Protein AF-A0A2J6PS04-F1 (afdb_monomer)

Solvent-accessible surface area (backbone atoms only — not comparable to full-atom values): 12193 Å² total; per-residue (Å²): 136,71,71,55,65,48,59,59,60,72,46,70,62,49,77,44,82,53,99,88,46,53,34,42,38,37,58,86,47,58,47,36,78,80,68,50,60,68,79,72,69,63,76,55,58,41,34,54,51,46,50,51,58,70,63,50,75,62,55,74,38,65,70,33,49,47,50,56,54,52,61,53,64,73,47,70,72,91,51,81,72,52,48,36,52,47,44,21,68,56,51,66,59,63,67,44,85,78,34,51,58,68,49,91,89,34,35,52,76,36,34,71,67,59,70,67,67,77,81,56,80,74,91,67,80,91,72,96,70,97,60,94,58,84,82,81,70,91,58,95,71,82,70,66,65,72,51,45,83,73,46,76,50,64,42,51,74,59,91,48,80,47,29,46,65,74,48,72,51,76,42,72,50,63,79,84,77,91,78,86,85,79,87,61,92,88,67,81,79,130

Organism: NCBI:txid2082293

Mean predicted aligned error: 12.64 Å

Structure (mmCIF, N/CA/C/O backbone):
data_AF-A0A2J6PS04-F1
#
_entry.id   AF-A0A2J6PS04-F1
#
loop_
_atom_site.group_PDB
_atom_site.id
_atom_site.type_symbol
_atom_site.label_atom_id
_atom_site.label_alt_id
_atom_site.label_comp_id
_atom_site.label_asym_id
_atom_site.label_entity_id
_atom_site.label_seq_id
_atom_site.pdbx_PDB_ins_code
_atom_site.Cartn_x
_atom_site.Cartn_y
_atom_site.Cartn_z
_atom_site.occupancy
_atom_site.B_iso_or_equiv
_atom_site.auth_seq_id
_atom_site.auth_comp_id
_atom_site.auth_asym_id
_atom_site.auth_atom_id
_atom_site.pdbx_PDB_model_num
ATOM 1 N N . MET A 1 1 ? -16.955 -11.978 7.026 1.00 38.56 1 MET A N 1
ATOM 2 C CA . MET A 1 1 ? -16.873 -10.503 6.956 1.00 38.56 1 MET A CA 1
ATOM 3 C C . MET A 1 1 ? -15.544 -10.143 6.312 1.00 38.56 1 MET A C 1
ATOM 5 O O . MET A 1 1 ? -14.531 -10.196 6.992 1.00 38.56 1 MET A O 1
ATOM 9 N N . THR A 1 2 ? -15.522 -9.895 5.002 1.00 37.97 2 THR A N 1
ATOM 10 C CA . THR A 1 2 ? -14.283 -9.798 4.201 1.00 37.97 2 THR A CA 1
ATOM 11 C C . THR A 1 2 ? -13.929 -8.372 3.752 1.00 37.97 2 THR A C 1
ATOM 13 O O . THR A 1 2 ? -12.950 -8.184 3.045 1.00 37.97 2 THR A O 1
ATOM 16 N N . ASN A 1 3 ? -14.622 -7.348 4.271 1.00 44.47 3 ASN A N 1
ATOM 17 C CA . ASN A 1 3 ? -14.385 -5.929 3.934 1.00 44.47 3 ASN A CA 1
ATOM 18 C C . ASN A 1 3 ? -13.602 -5.138 5.014 1.00 44.47 3 ASN A C 1
ATOM 20 O O . ASN A 1 3 ? -13.515 -3.913 4.969 1.00 44.47 3 ASN A O 1
ATOM 24 N N . SER A 1 4 ? -13.030 -5.815 6.014 1.00 62.41 4 SER A N 1
ATOM 25 C CA . SER A 1 4 ? -12.769 -5.224 7.338 1.00 62.41 4 SER A CA 1
ATOM 26 C C . SER A 1 4 ? -11.552 -4.298 7.449 1.00 62.41 4 SER A C 1
ATOM 28 O O . SER A 1 4 ? -11.574 -3.376 8.260 1.00 62.41 4 SER A O 1
ATOM 30 N N . MET A 1 5 ? -10.472 -4.505 6.689 1.00 69.00 5 MET A N 1
ATOM 31 C CA . MET A 1 5 ? -9.201 -3.831 7.002 1.00 69.00 5 MET A CA 1
ATOM 32 C C . MET A 1 5 ? -9.172 -2.350 6.601 1.00 69.00 5 MET A C 1
ATOM 34 O O . MET A 1 5 ? -8.751 -1.509 7.400 1.00 69.00 5 MET A O 1
ATOM 38 N N . ARG A 1 6 ? -9.657 -2.013 5.397 1.00 72.19 6 ARG A N 1
ATOM 39 C CA . ARG A 1 6 ? -9.732 -0.621 4.919 1.00 72.19 6 ARG A CA 1
ATOM 40 C C . ARG A 1 6 ? -10.595 0.224 5.852 1.00 72.19 6 ARG A C 1
ATOM 42 O O . ARG A 1 6 ? -10.173 1.284 6.311 1.00 72.19 6 ARG A O 1
ATOM 49 N N . GLU A 1 7 ? -11.789 -0.273 6.156 1.00 74.44 7 GLU A N 1
ATOM 50 C CA . GLU A 1 7 ? -12.737 0.375 7.064 1.00 74.44 7 GLU A CA 1
ATOM 51 C C . GLU A 1 7 ? -12.133 0.515 8.464 1.00 74.44 7 GLU A C 1
ATOM 53 O O . GLU A 1 7 ? -12.209 1.589 9.065 1.00 74.44 7 GLU A O 1
ATOM 58 N N . ARG A 1 8 ? -11.422 -0.520 8.938 1.00 78.12 8 ARG A N 1
ATOM 59 C CA . ARG A 1 8 ? -10.791 -0.525 10.259 1.00 78.12 8 ARG A CA 1
ATOM 60 C C . ARG A 1 8 ? -9.720 0.546 10.448 1.00 78.12 8 ARG A C 1
ATOM 62 O O . ARG A 1 8 ? -9.762 1.313 11.419 1.00 78.12 8 ARG A O 1
ATOM 69 N N . ILE A 1 9 ? -8.764 0.582 9.522 1.00 78.00 9 ILE A N 1
ATOM 70 C CA . ILE A 1 9 ? -7.556 1.414 9.601 1.00 78.00 9 ILE A CA 1
ATOM 71 C C . ILE A 1 9 ? -7.860 2.882 9.296 1.00 78.00 9 ILE A C 1
ATOM 73 O O . ILE A 1 9 ? -7.283 3.782 9.916 1.00 78.00 9 ILE A O 1
ATOM 77 N N . LEU A 1 10 ? -8.757 3.146 8.341 1.00 80.50 10 LEU A N 1
ATOM 78 C CA . LEU A 1 10 ? -9.006 4.510 7.878 1.00 80.50 10 LEU A CA 1
ATOM 79 C C . LEU A 1 10 ? -10.017 5.269 8.739 1.00 80.50 10 LEU A C 1
ATOM 81 O O . LEU A 1 10 ? -9.907 6.497 8.806 1.00 80.50 10 LEU A O 1
ATOM 85 N N . ALA A 1 11 ? -10.954 4.580 9.398 1.00 82.94 11 ALA A N 1
ATOM 86 C CA . ALA A 1 11 ? -11.953 5.218 10.251 1.00 82.94 11 ALA A CA 1
ATOM 87 C C . ALA A 1 11 ? -11.325 5.860 11.493 1.00 82.94 11 ALA A C 1
ATOM 89 O O . ALA A 1 11 ? -10.356 5.357 12.057 1.00 82.94 11 ALA A O 1
ATOM 90 N N . THR A 1 12 ? -11.921 6.933 12.008 1.00 85.06 12 THR A N 1
ATOM 91 C CA . THR A 1 12 ? -11.433 7.591 13.233 1.00 85.06 12 THR A CA 1
ATOM 92 C C . THR A 1 12 ? -11.690 6.743 14.484 1.00 85.06 12 THR A C 1
ATOM 94 O O . THR A 1 12 ? -10.828 6.655 15.360 1.00 85.06 12 THR A O 1
ATOM 97 N N . ARG A 1 13 ? -12.862 6.097 14.562 1.00 86.50 13 ARG A N 1
ATOM 98 C CA . ARG A 1 13 ? -13.360 5.305 15.703 1.00 86.50 13 ARG A CA 1
ATOM 99 C C . ARG A 1 13 ? -14.235 4.161 15.190 1.00 86.50 13 ARG A C 1
ATOM 101 O O . ARG A 1 13 ? -14.889 4.345 14.168 1.00 86.50 13 ARG A O 1
ATOM 108 N N . ILE A 1 14 ? -14.223 3.013 15.867 1.00 84.62 14 ILE A N 1
ATOM 109 C CA . ILE A 1 14 ? -15.011 1.822 15.513 1.00 84.62 14 ILE A CA 1
ATOM 110 C C . ILE A 1 14 ? -15.508 1.140 16.778 1.00 84.62 14 ILE A C 1
ATOM 112 O O . ILE A 1 14 ? -14.768 1.035 17.752 1.00 84.62 14 ILE A O 1
ATOM 116 N N . SER A 1 15 ? -16.748 0.659 16.725 1.00 86.88 15 SER A N 1
ATOM 117 C CA . SER A 1 15 ? -17.311 -0.252 17.714 1.00 86.88 15 SER A CA 1
ATOM 118 C C . SER A 1 15 ? -17.440 -1.635 17.084 1.00 86.88 15 SER A C 1
ATOM 120 O O . SER A 1 15 ? -18.179 -1.807 16.116 1.00 86.88 15 SER A O 1
ATOM 122 N N . HIS A 1 16 ? -16.705 -2.609 17.608 1.00 82.69 16 HIS A N 1
ATOM 123 C CA . HIS A 1 16 ? -16.801 -4.007 17.212 1.00 82.69 16 HIS A CA 1
ATOM 124 C C . HIS A 1 16 ? -17.815 -4.696 18.120 1.00 82.69 16 HIS A C 1
ATOM 126 O O . HIS A 1 16 ? -17.637 -4.733 19.336 1.00 82.69 16 HIS A O 1
ATOM 132 N N . PHE A 1 17 ? -18.866 -5.252 17.527 1.00 85.25 17 PHE A N 1
ATOM 133 C CA . PHE A 1 17 ? -19.828 -6.098 18.226 1.00 85.25 17 PHE A CA 1
ATOM 134 C C . PHE A 1 17 ? -19.385 -7.547 18.048 1.00 85.25 17 PHE A C 1
ATOM 136 O O . PHE A 1 17 ? -19.570 -8.135 16.980 1.00 85.25 17 PHE A O 1
ATOM 143 N N . THR A 1 18 ? -18.718 -8.098 19.060 1.00 80.06 18 THR A N 1
ATOM 144 C CA . THR A 1 18 ? -18.308 -9.506 19.055 1.00 80.06 18 THR A CA 1
ATOM 145 C C . THR A 1 18 ? -19.401 -10.368 19.685 1.00 80.06 18 THR A C 1
ATOM 147 O O . THR A 1 18 ? -20.382 -9.857 20.220 1.00 80.06 18 THR A O 1
ATOM 150 N N . LYS A 1 19 ? -19.240 -11.695 19.648 1.00 84.31 19 LYS A N 1
ATOM 151 C CA . LYS A 1 19 ? -20.196 -12.613 20.286 1.00 84.31 19 LYS A CA 1
ATOM 152 C C . LYS A 1 19 ? -20.312 -12.390 21.801 1.00 84.31 19 LYS A C 1
ATOM 154 O O . LYS A 1 19 ? -21.363 -12.671 22.366 1.00 84.31 19 LYS A O 1
ATOM 159 N N . ASN A 1 20 ? -19.234 -11.929 22.437 1.00 84.31 20 ASN A N 1
ATOM 160 C CA . ASN A 1 20 ? -19.102 -11.949 23.892 1.00 84.31 20 ASN A CA 1
ATOM 161 C C . ASN A 1 20 ? -19.020 -10.553 24.517 1.00 84.31 20 ASN A C 1
ATOM 163 O O . ASN A 1 20 ? -19.238 -10.434 25.715 1.00 84.31 20 ASN A O 1
ATOM 167 N N . GLU A 1 21 ? -18.676 -9.527 23.738 1.00 86.00 21 GLU A N 1
ATOM 168 C CA . GLU A 1 21 ? -18.481 -8.167 24.244 1.00 86.00 21 GLU A CA 1
ATOM 169 C C . GLU A 1 21 ? -18.450 -7.113 23.134 1.00 86.00 21 GLU A C 1
ATOM 171 O O . GLU A 1 21 ? -18.210 -7.413 21.952 1.00 86.00 21 GLU A O 1
ATOM 176 N N . ILE A 1 22 ? -18.621 -5.860 23.544 1.00 87.19 22 ILE A N 1
ATOM 177 C CA . ILE A 1 22 ? -18.367 -4.684 22.716 1.00 87.19 22 ILE A CA 1
ATOM 178 C C . ILE A 1 22 ? -16.925 -4.209 22.907 1.00 87.19 22 ILE A C 1
ATOM 180 O O . ILE A 1 22 ? -16.429 -4.027 24.022 1.00 87.19 22 ILE A O 1
ATOM 184 N N . VAL A 1 23 ? -16.254 -3.952 21.785 1.00 86.25 23 VAL A N 1
ATOM 185 C CA . VAL A 1 23 ? -14.892 -3.419 21.755 1.00 86.25 23 VAL A CA 1
ATOM 186 C C . VAL A 1 23 ? -14.871 -2.083 21.024 1.00 86.25 23 VAL A C 1
ATOM 188 O O . VAL A 1 23 ? -15.215 -1.999 19.849 1.00 86.25 23 VAL A O 1
ATOM 191 N N . PHE A 1 24 ? -14.416 -1.031 21.695 1.00 85.75 24 PHE A N 1
ATOM 192 C CA . PHE A 1 24 ? -14.251 0.297 21.122 1.00 85.75 24 PHE A CA 1
ATOM 193 C C . PHE A 1 24 ? -12.790 0.570 20.756 1.00 85.75 24 PHE A C 1
ATOM 195 O O . PHE A 1 24 ? -11.918 0.600 21.621 1.00 85.75 24 PHE A O 1
ATOM 202 N N . GLU A 1 25 ? -12.523 0.8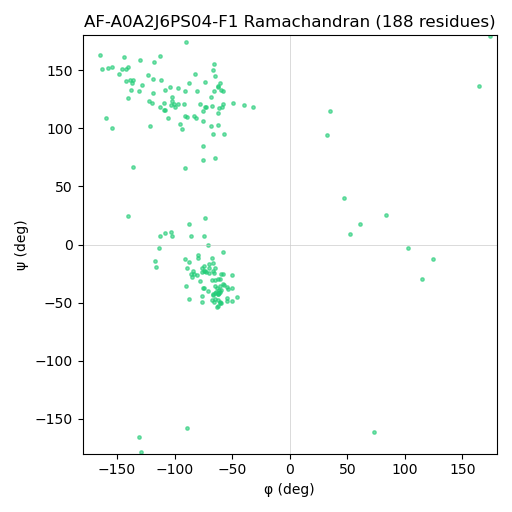46 19.483 1.00 84.00 25 GLU A N 1
ATOM 203 C CA . GLU A 1 25 ? -11.187 1.104 18.945 1.00 84.00 25 GLU A CA 1
ATOM 204 C C . GLU A 1 25 ? -11.092 2.520 18.355 1.00 84.00 25 GLU A C 1
ATOM 206 O O . GLU A 1 25 ? -11.904 2.937 17.523 1.00 84.00 25 GLU A O 1
ATOM 211 N N . CYS A 1 26 ? -10.057 3.269 18.730 1.00 84.00 26 CYS A N 1
ATOM 212 C CA . CYS A 1 26 ? -9.730 4.581 18.178 1.00 84.00 26 CYS A CA 1
ATOM 213 C C . CYS A 1 26 ? -8.259 4.645 17.738 1.00 84.00 26 CYS A C 1
ATOM 215 O O . CYS A 1 26 ? -7.515 3.672 17.816 1.00 84.00 26 CYS A O 1
ATOM 217 N N . LYS A 1 27 ? -7.829 5.806 17.239 1.00 78.62 27 LYS A N 1
ATOM 218 C CA . LYS A 1 27 ? -6.457 6.030 16.754 1.00 78.62 27 LYS A CA 1
ATOM 219 C C . LYS A 1 27 ? -5.364 5.809 17.806 1.00 78.62 27 LYS A C 1
ATOM 221 O O . LYS A 1 27 ? -4.234 5.524 17.434 1.00 78.62 27 LYS A O 1
ATOM 226 N N . THR A 1 28 ? -5.693 5.959 19.084 1.00 76.44 28 THR A N 1
ATOM 227 C CA . THR A 1 28 ? -4.724 5.947 20.187 1.00 76.44 28 THR A CA 1
ATOM 228 C C . THR A 1 28 ? -4.878 4.748 21.116 1.00 76.44 28 THR A C 1
ATOM 230 O O . THR A 1 28 ? -4.098 4.604 22.050 1.00 76.44 28 THR A O 1
ATOM 233 N N . GLY A 1 29 ? -5.875 3.888 20.903 1.00 76.56 29 GLY A N 1
ATOM 234 C CA . GLY A 1 29 ? -6.114 2.774 21.807 1.00 76.56 29 GLY A CA 1
ATOM 235 C C . GLY A 1 29 ? -7.375 1.985 21.503 1.00 76.56 29 GLY A C 1
ATOM 236 O O . GLY A 1 29 ? -8.139 2.295 20.588 1.00 76.56 29 GLY A O 1
ATOM 237 N N . CYS A 1 30 ? -7.586 0.957 22.312 1.00 80.75 30 CYS A N 1
ATOM 238 C CA . CYS A 1 30 ? -8.741 0.081 22.248 1.00 80.75 30 CYS A CA 1
ATOM 239 C C . CYS A 1 30 ? -9.215 -0.222 23.672 1.00 80.75 30 CYS A C 1
ATOM 241 O O . CYS A 1 30 ? -8.395 -0.375 24.574 1.00 80.75 30 CYS A O 1
ATOM 243 N N . LYS A 1 31 ? -10.530 -0.282 23.879 1.00 83.25 31 LYS A N 1
ATOM 244 C CA . LYS A 1 31 ? -11.167 -0.646 25.148 1.00 83.25 31 LYS A CA 1
ATOM 245 C C . LYS A 1 31 ? -12.190 -1.748 24.895 1.00 83.25 31 LYS A C 1
ATOM 247 O O . LYS A 1 31 ? -12.932 -1.654 23.926 1.00 83.25 31 LYS A O 1
ATOM 252 N N . CYS A 1 32 ? -12.244 -2.753 25.761 1.00 85.25 32 CYS A N 1
ATOM 253 C CA . CYS A 1 32 ? -13.345 -3.718 25.812 1.00 85.25 32 CYS A CA 1
ATOM 254 C C . CYS A 1 32 ? -14.139 -3.559 27.106 1.00 85.25 32 CYS A C 1
ATOM 256 O O . CYS A 1 32 ? -13.608 -3.041 28.092 1.00 85.25 32 CYS A O 1
ATOM 258 N N . GLU A 1 33 ? -15.358 -4.092 27.127 1.00 85.19 33 GLU A N 1
ATOM 259 C CA . GLU A 1 33 ? -16.138 -4.286 28.356 1.00 85.19 33 GLU A CA 1
ATOM 260 C C . GLU A 1 33 ? -15.377 -5.150 29.376 1.00 85.19 33 GLU A C 1
ATOM 262 O O . GLU A 1 33 ? -15.386 -4.862 30.570 1.00 85.19 33 GLU A O 1
ATOM 267 N N . CYS A 1 34 ? -14.608 -6.136 28.904 1.00 82.69 34 CYS A N 1
ATOM 268 C CA . CYS A 1 34 ? -13.766 -6.997 29.730 1.00 82.69 34 CYS A CA 1
ATOM 269 C C . CYS A 1 34 ? -12.571 -6.319 30.420 1.00 82.69 34 CYS A C 1
ATOM 271 O O . CYS A 1 34 ? -11.873 -6.955 31.211 1.00 82.69 34 CYS A O 1
ATOM 273 N N . THR A 1 35 ? -12.236 -5.081 30.044 1.00 77.56 35 THR A N 1
ATOM 274 C CA . THR A 1 35 ? -10.995 -4.363 30.412 1.00 77.56 35 THR A CA 1
ATOM 275 C C . THR A 1 35 ? -9.673 -5.124 30.136 1.00 77.56 35 THR A C 1
ATOM 277 O O . THR A 1 35 ? -8.598 -4.680 30.519 1.00 77.56 35 THR A O 1
ATOM 280 N N . SER A 1 36 ? -9.707 -6.260 29.431 1.00 72.31 36 SER A N 1
ATOM 281 C CA . SER A 1 36 ? -8.541 -7.127 29.188 1.00 72.31 36 SER A CA 1
ATOM 282 C C . SER A 1 36 ? -7.770 -6.805 27.900 1.00 72.31 36 SER A C 1
ATOM 284 O O . SER A 1 36 ? -6.656 -7.301 27.708 1.00 72.31 36 SER A O 1
ATOM 286 N N . ILE A 1 37 ? -8.333 -5.987 27.003 1.00 66.12 37 ILE A N 1
ATOM 287 C CA . ILE A 1 37 ? -7.644 -5.545 25.783 1.00 66.12 37 ILE A CA 1
ATOM 288 C C . ILE A 1 37 ? -6.477 -4.630 26.172 1.00 66.12 37 ILE A C 1
ATOM 290 O O . ILE A 1 37 ? -6.673 -3.590 26.793 1.00 66.12 37 ILE A O 1
ATOM 294 N N . GLY A 1 38 ? -5.261 -5.052 25.819 1.00 54.25 38 GLY A N 1
ATOM 295 C CA . GLY A 1 38 ? -3.993 -4.440 26.237 1.00 54.25 38 GLY A CA 1
ATOM 296 C C . GLY A 1 38 ? -3.139 -5.350 27.129 1.00 54.25 38 GLY A C 1
ATOM 297 O O . GLY A 1 38 ? -1.918 -5.320 27.020 1.00 54.25 38 GLY A O 1
ATOM 298 N N . LEU A 1 39 ? -3.756 -6.238 27.923 1.00 51.62 39 LEU A N 1
ATOM 299 C CA . LEU A 1 39 ? -3.039 -7.262 28.703 1.00 51.62 39 LEU A CA 1
ATOM 300 C C . LEU A 1 39 ? -2.659 -8.484 27.854 1.00 51.62 39 LEU A C 1
ATOM 302 O O . LEU A 1 39 ? -1.686 -9.169 28.150 1.00 51.62 39 LEU A O 1
ATOM 306 N N . ARG A 1 40 ? -3.415 -8.749 26.781 1.00 49.72 40 ARG A N 1
ATOM 307 C CA . ARG A 1 40 ? -3.194 -9.884 25.865 1.00 49.72 40 ARG A CA 1
ATOM 308 C C . ARG A 1 40 ? -2.186 -9.608 24.746 1.00 49.72 40 ARG A C 1
ATOM 310 O O . ARG A 1 40 ? -2.062 -10.423 23.843 1.00 49.72 40 ARG A O 1
ATOM 317 N N . GLY A 1 41 ? -1.501 -8.462 24.769 1.00 46.69 41 GLY A N 1
ATOM 318 C CA . GLY A 1 41 ? -0.547 -8.099 23.715 1.00 46.69 41 GLY A CA 1
ATOM 319 C C . GLY A 1 41 ? -1.172 -7.983 22.320 1.00 46.69 41 GLY A C 1
ATOM 320 O O . GLY A 1 41 ? -0.438 -8.012 21.335 1.00 46.69 41 GLY A O 1
ATOM 321 N N . ASP A 1 42 ? -2.503 -7.862 22.228 1.00 52.34 42 ASP A N 1
ATOM 322 C CA . ASP A 1 42 ? -3.192 -7.716 20.951 1.00 52.34 42 ASP A CA 1
ATOM 323 C C . ASP A 1 42 ? -2.642 -6.481 20.240 1.00 52.34 42 ASP A C 1
ATOM 325 O O . ASP A 1 42 ? -2.721 -5.372 20.790 1.00 52.34 42 ASP A O 1
ATOM 329 N N . PRO A 1 43 ? -2.074 -6.637 19.031 1.00 53.69 43 PRO A N 1
ATOM 330 C CA . PRO A 1 43 ? -1.564 -5.506 18.296 1.00 53.69 43 PRO A CA 1
ATOM 331 C C . PRO A 1 43 ? -2.729 -4.552 18.080 1.00 53.69 43 PRO A C 1
ATOM 333 O O . PRO A 1 43 ? -3.720 -4.886 17.421 1.00 53.69 43 PRO A O 1
ATOM 336 N N . LEU A 1 44 ? -2.609 -3.346 18.629 1.00 68.69 44 LEU A N 1
ATOM 337 C CA . LEU A 1 44 ? -3.426 -2.211 18.237 1.00 68.69 44 LEU A CA 1
ATOM 338 C C . LEU A 1 44 ? -3.064 -1.897 16.783 1.00 68.69 44 LEU A C 1
ATOM 340 O O . LEU A 1 44 ? -2.341 -0.941 16.517 1.00 68.69 44 LEU A O 1
ATOM 344 N N . ILE A 1 45 ? -3.528 -2.727 15.841 1.00 72.19 45 ILE A N 1
ATOM 345 C CA . ILE A 1 45 ? -3.290 -2.612 14.399 1.00 72.19 45 ILE A CA 1
ATOM 346 C C . ILE A 1 45 ? -3.511 -1.157 14.002 1.00 72.19 45 ILE A C 1
ATOM 348 O O . ILE A 1 45 ? -2.656 -0.534 13.387 1.00 72.19 45 ILE A O 1
ATOM 352 N N . LYS A 1 46 ? -4.593 -0.543 14.481 1.00 76.25 46 LYS A N 1
ATOM 353 C CA . LYS A 1 46 ? -4.887 0.857 14.202 1.00 76.25 46 LYS A CA 1
ATOM 354 C C . LYS A 1 46 ? -3.833 1.841 14.710 1.00 76.25 46 LYS A C 1
ATOM 356 O O . LYS A 1 46 ? -3.509 2.762 13.964 1.00 76.25 46 LYS A O 1
ATOM 361 N N . ALA A 1 47 ? -3.299 1.651 15.919 1.00 74.44 47 ALA A N 1
ATOM 362 C CA . ALA A 1 47 ? -2.225 2.483 16.462 1.00 74.44 47 ALA A CA 1
ATOM 363 C C . ALA A 1 47 ? -0.925 2.283 15.670 1.00 74.44 47 ALA A C 1
ATOM 365 O O . ALA A 1 47 ? -0.309 3.265 15.272 1.00 74.44 47 ALA A O 1
ATOM 366 N N . TYR A 1 48 ? -0.574 1.037 15.329 1.00 77.00 48 TYR A N 1
ATOM 367 C CA . TYR A 1 48 ? 0.549 0.735 14.437 1.00 77.00 48 TYR A CA 1
ATOM 368 C C . TYR A 1 48 ? 0.427 1.484 13.101 1.00 77.00 48 TYR A C 1
ATOM 370 O O . TYR A 1 48 ? 1.348 2.192 12.703 1.00 77.00 48 TYR A O 1
ATOM 378 N N . TYR A 1 49 ? -0.738 1.435 12.448 1.00 78.62 49 TYR A N 1
ATOM 379 C CA . TYR A 1 49 ? -0.968 2.180 11.207 1.00 78.62 49 TYR A CA 1
ATOM 380 C C . TYR A 1 49 ? -0.990 3.703 11.403 1.00 78.62 49 TYR A C 1
ATOM 382 O O . TYR A 1 49 ? -0.590 4.419 10.490 1.00 78.62 49 TYR A O 1
ATOM 390 N N . GLN A 1 50 ? -1.407 4.230 12.563 1.00 79.62 50 GLN A N 1
ATOM 391 C CA . GLN A 1 50 ? -1.268 5.669 12.833 1.00 79.62 50 GLN A CA 1
ATOM 392 C C . GLN A 1 50 ? 0.202 6.088 12.917 1.00 79.62 50 GLN A C 1
ATOM 394 O O . GLN A 1 50 ? 0.568 7.112 12.351 1.00 79.62 50 GLN A O 1
ATOM 399 N N . GLU A 1 51 ? 1.040 5.285 13.569 1.00 77.06 51 GLU A N 1
ATOM 400 C CA . GLU A 1 51 ? 2.485 5.514 13.646 1.00 77.06 51 GLU A CA 1
ATOM 401 C C . GLU A 1 51 ? 3.158 5.414 12.268 1.00 77.06 51 GLU A C 1
ATOM 403 O O . GLU A 1 51 ? 4.072 6.181 11.962 1.00 77.06 51 GLU A O 1
ATOM 408 N N . LEU A 1 52 ? 2.675 4.512 11.406 1.00 78.19 52 LEU A N 1
ATOM 409 C CA . LEU A 1 52 ? 3.103 4.443 10.008 1.00 78.19 52 LEU A CA 1
ATOM 410 C C . LEU A 1 52 ? 2.704 5.704 9.229 1.00 78.19 52 LEU A C 1
ATOM 412 O O . LEU A 1 52 ? 3.541 6.286 8.543 1.00 78.19 52 LEU A O 1
ATOM 416 N N . PHE A 1 53 ? 1.453 6.161 9.358 1.00 80.69 53 PHE A N 1
ATOM 417 C CA . PHE A 1 53 ? 0.982 7.391 8.707 1.00 80.69 53 PHE A CA 1
ATOM 418 C C . PHE A 1 53 ? 1.670 8.653 9.238 1.00 80.69 53 PHE A C 1
ATOM 420 O O . PHE A 1 53 ? 1.769 9.637 8.513 1.00 80.69 53 PHE A O 1
ATOM 427 N N . ALA A 1 54 ? 2.181 8.627 10.471 1.00 79.75 54 ALA A N 1
ATOM 428 C CA . ALA A 1 54 ? 2.995 9.701 11.034 1.00 79.75 54 ALA A CA 1
ATOM 429 C C . ALA A 1 54 ? 4.404 9.790 10.410 1.00 79.75 54 ALA A C 1
ATOM 431 O O . ALA A 1 54 ? 5.184 10.663 10.783 1.00 79.75 54 ALA A O 1
ATOM 432 N N . GLY A 1 55 ? 4.742 8.916 9.453 1.00 67.25 55 GLY A N 1
ATOM 433 C CA . GLY A 1 55 ? 5.952 9.044 8.645 1.00 67.25 55 GLY A CA 1
ATOM 434 C C . GLY A 1 55 ? 7.211 8.481 9.300 1.00 67.25 55 GLY A C 1
ATOM 435 O O . GLY A 1 55 ? 8.318 8.900 8.960 1.00 67.25 55 GLY A O 1
ATOM 436 N N . LYS A 1 56 ? 7.083 7.516 10.220 1.00 62.84 56 LYS A N 1
ATOM 437 C CA . LYS A 1 56 ? 8.252 6.792 10.738 1.00 62.84 56 LYS A CA 1
ATOM 438 C C . LYS A 1 56 ? 8.983 6.074 9.591 1.00 62.84 56 LYS A C 1
ATOM 440 O O . LYS A 1 56 ? 8.367 5.382 8.783 1.00 62.84 56 LYS A O 1
ATOM 445 N N . TYR A 1 57 ? 10.311 6.218 9.548 1.00 58.12 57 TYR A N 1
ATOM 446 C CA . TYR A 1 57 ? 11.200 5.817 8.440 1.00 58.12 57 TYR A CA 1
ATOM 447 C C . TYR A 1 57 ? 11.023 4.378 7.916 1.00 58.12 57 TYR A C 1
ATOM 449 O O . TYR A 1 57 ? 11.297 4.120 6.748 1.00 58.12 57 TYR A O 1
ATOM 457 N N . TYR A 1 58 ? 10.539 3.449 8.744 1.00 64.88 58 TYR A N 1
ATOM 458 C CA . TYR A 1 58 ? 10.430 2.021 8.429 1.00 64.88 58 TYR A CA 1
ATOM 459 C C . TYR A 1 58 ? 9.586 1.706 7.175 1.00 64.88 58 TYR A C 1
ATOM 461 O O . TYR A 1 58 ? 9.920 0.780 6.434 1.00 64.88 58 TYR A O 1
ATOM 469 N N . ILE A 1 59 ? 8.534 2.487 6.887 1.00 65.94 59 ILE A N 1
ATOM 470 C CA . ILE A 1 59 ? 7.638 2.225 5.744 1.00 65.94 59 ILE A CA 1
ATOM 471 C C . ILE A 1 59 ? 8.245 2.580 4.379 1.00 65.94 59 ILE A C 1
ATOM 473 O O . ILE A 1 59 ? 7.795 2.061 3.364 1.00 65.94 59 ILE A O 1
ATOM 477 N N . LYS A 1 60 ? 9.296 3.412 4.344 1.00 66.94 60 LYS A N 1
ATOM 478 C CA . LYS A 1 60 ? 9.971 3.833 3.101 1.00 66.94 60 LYS A CA 1
ATOM 479 C C . LYS A 1 60 ? 10.847 2.737 2.476 1.00 66.94 60 LYS A C 1
ATOM 481 O O . LYS A 1 60 ? 11.587 3.019 1.545 1.00 66.94 60 LYS A O 1
ATOM 486 N N . SER A 1 61 ? 10.792 1.521 3.013 1.00 72.75 61 SER A N 1
ATOM 487 C CA . SER A 1 61 ? 11.539 0.360 2.538 1.00 72.75 61 SER A CA 1
ATOM 488 C C . SER A 1 61 ? 10.590 -0.738 2.070 1.00 72.75 61 SER A C 1
ATOM 490 O O . SER A 1 61 ? 9.464 -0.857 2.572 1.00 72.75 61 SER A O 1
ATOM 492 N N . TRP A 1 62 ? 11.077 -1.623 1.200 1.00 74.06 62 TRP A N 1
ATOM 493 C CA . TRP A 1 62 ? 10.367 -2.851 0.827 1.00 74.06 62 TRP A CA 1
ATOM 494 C C . TRP A 1 62 ? 9.897 -3.658 2.047 1.00 74.06 62 TRP A C 1
ATOM 496 O O . TRP A 1 62 ? 8.793 -4.197 2.038 1.00 74.06 62 TRP A O 1
ATOM 506 N N . ALA A 1 63 ? 10.686 -3.712 3.126 1.00 73.75 63 ALA A N 1
ATOM 507 C CA . ALA A 1 63 ? 10.308 -4.423 4.349 1.00 73.75 63 ALA A CA 1
ATOM 508 C C . ALA A 1 63 ? 9.055 -3.831 5.013 1.00 73.75 63 ALA A C 1
ATOM 510 O O . ALA A 1 63 ? 8.165 -4.574 5.423 1.00 73.75 63 ALA A O 1
ATOM 511 N N . GLY A 1 64 ? 8.954 -2.502 5.074 1.00 77.44 64 GLY A N 1
ATOM 512 C CA . GLY A 1 64 ? 7.793 -1.832 5.647 1.00 77.44 64 GLY A CA 1
ATOM 513 C C . GLY A 1 64 ? 6.530 -2.029 4.813 1.00 77.44 64 GLY A C 1
ATOM 514 O O . GLY A 1 64 ? 5.495 -2.424 5.353 1.00 77.44 64 GLY A O 1
ATOM 515 N N . TRP A 1 65 ? 6.613 -1.820 3.496 1.00 81.88 65 TRP A N 1
ATOM 516 C CA . TRP A 1 65 ? 5.475 -2.060 2.603 1.00 81.88 65 TRP A CA 1
ATOM 517 C C . TRP A 1 65 ? 5.024 -3.527 2.621 1.00 81.88 65 TRP A C 1
ATOM 519 O O . TRP A 1 65 ? 3.829 -3.814 2.686 1.00 81.88 65 TRP A O 1
ATOM 529 N N . ARG A 1 66 ? 5.969 -4.472 2.671 1.00 78.00 66 ARG A N 1
ATOM 530 C CA . ARG A 1 66 ? 5.668 -5.903 2.786 1.00 78.00 66 ARG A CA 1
ATOM 531 C C . ARG A 1 66 ? 4.900 -6.241 4.055 1.00 78.00 66 ARG A C 1
ATOM 533 O O . ARG A 1 66 ? 4.033 -7.106 3.993 1.00 78.00 66 ARG A O 1
ATOM 540 N N . THR A 1 67 ? 5.161 -5.572 5.177 1.00 78.19 67 THR A N 1
ATOM 541 C CA . THR A 1 67 ? 4.382 -5.776 6.409 1.00 78.19 67 THR A CA 1
ATOM 542 C C . THR A 1 67 ? 2.918 -5.397 6.198 1.00 78.19 67 THR A C 1
ATOM 544 O O . THR A 1 67 ? 2.034 -6.173 6.551 1.00 78.19 67 THR A O 1
ATOM 547 N N . VAL A 1 68 ? 2.651 -4.276 5.519 1.00 81.19 68 VAL A N 1
ATOM 548 C CA . VAL A 1 68 ? 1.283 -3.853 5.174 1.00 81.19 68 VAL A CA 1
ATOM 549 C C . VAL A 1 68 ? 0.584 -4.885 4.291 1.00 81.19 68 VAL A C 1
ATOM 551 O O . VAL A 1 68 ? -0.534 -5.306 4.589 1.00 81.19 68 VAL A O 1
ATOM 554 N N . VAL A 1 69 ? 1.252 -5.325 3.221 1.00 80.56 69 VAL A N 1
ATOM 555 C CA . VAL A 1 69 ? 0.701 -6.322 2.289 1.00 80.56 69 VAL A CA 1
ATOM 556 C C . VAL A 1 69 ? 0.491 -7.671 2.981 1.00 80.56 69 VAL A C 1
ATOM 558 O O . VAL A 1 69 ? -0.544 -8.306 2.785 1.00 80.56 69 VAL A O 1
ATOM 561 N N . THR A 1 70 ? 1.425 -8.093 3.834 1.00 77.75 70 THR A N 1
ATOM 562 C CA . THR A 1 70 ? 1.329 -9.329 4.626 1.00 77.75 70 THR A CA 1
ATOM 563 C C . THR A 1 70 ? 0.145 -9.278 5.585 1.00 77.75 70 THR A C 1
ATOM 565 O O . THR A 1 70 ? -0.648 -10.217 5.632 1.00 77.75 70 THR A O 1
ATOM 568 N N . ASP A 1 71 ? -0.016 -8.182 6.329 1.00 77.06 71 ASP A N 1
ATOM 569 C CA . ASP A 1 71 ? -1.140 -8.012 7.250 1.00 77.06 71 ASP A CA 1
ATOM 570 C C . ASP A 1 71 ? -2.479 -7.989 6.519 1.00 77.06 71 ASP A C 1
ATOM 572 O O . ASP A 1 71 ? -3.454 -8.571 6.996 1.00 77.06 71 ASP A O 1
ATOM 576 N N . TYR A 1 72 ? -2.519 -7.377 5.335 1.00 76.44 72 TYR A N 1
ATOM 577 C CA . TYR A 1 72 ? -3.704 -7.399 4.493 1.00 76.44 72 TYR A CA 1
ATOM 578 C C . TYR A 1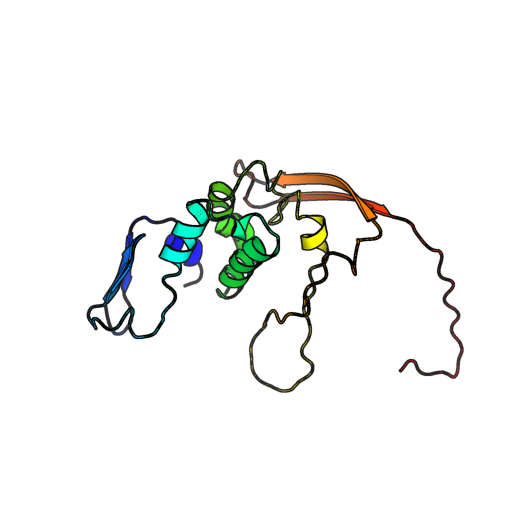 72 ? -4.021 -8.803 3.973 1.00 76.44 72 TYR A C 1
ATOM 580 O O . TYR A 1 72 ? -5.174 -9.227 4.049 1.00 76.44 72 TYR A O 1
ATOM 588 N N . SER A 1 73 ? -3.006 -9.551 3.538 1.00 74.12 73 SER A N 1
ATOM 589 C CA . SER A 1 73 ? -3.147 -10.902 2.976 1.00 74.12 73 SER A CA 1
ATOM 590 C C . SER A 1 73 ? -3.619 -11.947 3.991 1.00 74.12 73 SER A C 1
ATOM 592 O O . SER A 1 73 ? -4.210 -12.949 3.601 1.00 74.12 73 SER A O 1
ATOM 594 N N . LYS A 1 74 ? -3.411 -11.717 5.297 1.00 71.88 74 LYS A N 1
ATOM 595 C CA . LYS A 1 74 ? -3.986 -12.555 6.370 1.00 71.88 74 LYS A CA 1
ATOM 596 C C . LYS A 1 74 ? -5.514 -12.480 6.420 1.00 71.88 74 LYS A C 1
ATOM 598 O O . LYS A 1 74 ? -6.155 -13.359 6.997 1.00 71.88 74 LYS A O 1
ATOM 603 N N . ASN A 1 75 ? -6.121 -11.436 5.853 1.00 68.56 75 ASN A N 1
ATOM 604 C CA . ASN A 1 75 ? -7.571 -11.380 5.738 1.00 68.56 75 ASN A CA 1
ATOM 605 C C . ASN A 1 75 ? -8.026 -12.347 4.644 1.00 68.56 75 ASN A C 1
ATOM 607 O O . ASN A 1 75 ? -7.409 -12.445 3.589 1.00 68.56 75 ASN A O 1
ATOM 611 N N . ARG A 1 76 ? -9.136 -13.055 4.877 1.00 63.81 76 ARG A N 1
ATOM 612 C CA . ARG A 1 76 ? -9.735 -13.927 3.859 1.00 63.81 76 ARG A CA 1
ATOM 613 C C . ARG A 1 76 ? -10.256 -13.077 2.703 1.00 63.81 76 ARG A C 1
ATOM 615 O O . ARG A 1 76 ? -11.368 -12.562 2.774 1.00 63.81 76 ARG A O 1
ATOM 622 N N . LEU A 1 77 ? -9.452 -12.925 1.660 1.00 65.44 77 LEU A N 1
ATOM 623 C CA . LEU A 1 77 ? -9.852 -12.248 0.435 1.00 65.44 77 LEU A CA 1
ATOM 624 C C . LEU A 1 77 ? -10.795 -13.161 -0.343 1.00 65.44 77 LEU A C 1
ATOM 626 O O . LEU A 1 77 ? -10.431 -14.273 -0.714 1.00 65.44 77 LEU A O 1
ATOM 630 N N . THR A 1 78 ? -12.026 -12.704 -0.544 1.00 65.88 78 THR A N 1
ATOM 631 C CA . THR A 1 78 ? -13.034 -13.418 -1.339 1.00 65.88 78 THR A CA 1
ATOM 632 C C . THR A 1 78 ? -12.893 -13.148 -2.833 1.00 65.88 78 THR A C 1
ATOM 634 O O . THR A 1 78 ? -13.274 -13.996 -3.632 1.00 65.88 78 THR A O 1
ATOM 637 N N . ASP A 1 79 ? -12.320 -12.001 -3.204 1.00 75.44 79 ASP A N 1
ATOM 638 C CA . ASP A 1 79 ? -12.060 -11.601 -4.585 1.00 75.44 79 ASP A CA 1
ATOM 639 C C . ASP A 1 79 ? -10.690 -10.912 -4.665 1.00 75.44 79 ASP A C 1
ATOM 641 O O . ASP A 1 79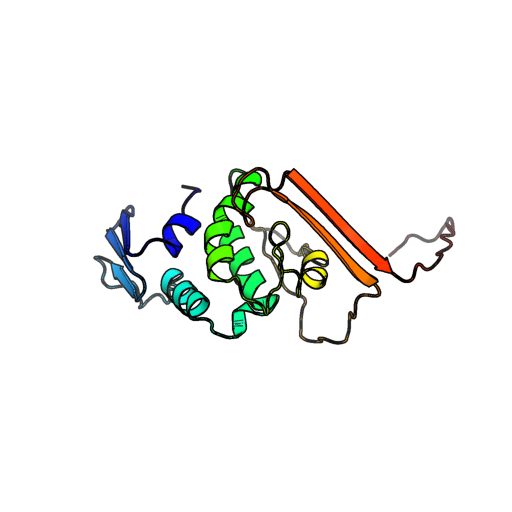 ? -10.404 -9.970 -3.925 1.00 75.44 79 ASP A O 1
ATOM 645 N N . SER A 1 80 ? -9.820 -11.391 -5.552 1.00 73.06 80 SER A N 1
ATOM 646 C CA . SER A 1 80 ? -8.483 -10.821 -5.745 1.00 73.06 80 SER A CA 1
ATOM 647 C C . SER A 1 80 ? -8.515 -9.439 -6.407 1.00 73.06 80 SER A C 1
ATOM 649 O O . SER A 1 80 ? -7.561 -8.673 -6.263 1.00 73.06 80 SER A O 1
ATOM 651 N N . ARG A 1 81 ? -9.608 -9.075 -7.089 1.00 75.06 81 ARG A N 1
ATOM 652 C CA . ARG A 1 81 ? -9.787 -7.748 -7.702 1.00 75.06 81 ARG A CA 1
ATOM 653 C C . ARG A 1 81 ? -9.984 -6.647 -6.666 1.00 75.06 81 ARG A C 1
ATOM 655 O O . ARG A 1 81 ? -9.632 -5.500 -6.930 1.00 75.06 81 ARG A O 1
ATOM 662 N N . ASP A 1 82 ? -10.459 -7.002 -5.474 1.00 75.50 82 ASP A N 1
ATOM 663 C CA . ASP A 1 82 ? -10.712 -6.050 -4.391 1.00 75.50 82 ASP A CA 1
ATOM 664 C C . ASP A 1 82 ? -9.442 -5.652 -3.628 1.00 75.50 82 ASP A C 1
ATOM 666 O O . ASP A 1 82 ? -9.463 -4.704 -2.845 1.00 75.50 82 ASP A O 1
ATOM 670 N N . VAL A 1 83 ? -8.311 -6.314 -3.888 1.00 81.69 83 VAL A N 1
ATOM 671 C CA . VAL A 1 83 ? -7.054 -6.094 -3.157 1.00 81.69 83 VAL A CA 1
ATOM 672 C C . VAL A 1 83 ? -6.524 -4.677 -3.351 1.00 81.69 83 VAL A C 1
ATOM 674 O O . VAL A 1 83 ? -6.280 -3.968 -2.373 1.00 81.69 83 VAL A O 1
ATOM 677 N N . LEU A 1 84 ? -6.360 -4.238 -4.604 1.00 83.88 84 LEU A N 1
ATOM 678 C CA . LEU A 1 84 ? -5.835 -2.901 -4.894 1.00 83.88 84 LEU A CA 1
ATOM 679 C C . LEU A 1 84 ? -6.799 -1.801 -4.425 1.00 83.88 84 LEU A C 1
ATOM 681 O O . LEU A 1 84 ? -6.362 -0.933 -3.669 1.00 83.88 84 LEU A O 1
ATOM 685 N N . PRO A 1 85 ? -8.111 -1.849 -4.743 1.00 80.69 85 PRO A N 1
ATOM 686 C CA . PRO A 1 85 ? -9.084 -0.918 -4.170 1.00 80.69 85 PRO A CA 1
ATOM 687 C C . PRO A 1 85 ? -9.093 -0.880 -2.635 1.00 80.69 85 PRO A C 1
ATOM 689 O O . PRO A 1 85 ? -9.274 0.184 -2.042 1.00 80.69 85 PRO A O 1
ATOM 692 N N . ALA A 1 86 ? -8.888 -2.012 -1.961 1.00 79.88 86 ALA A N 1
ATOM 693 C CA . ALA A 1 86 ? -8.874 -2.053 -0.505 1.00 79.88 86 ALA A CA 1
ATOM 694 C C . ALA A 1 86 ? -7.594 -1.460 0.102 1.00 79.88 86 ALA A C 1
ATOM 696 O O . ALA A 1 86 ? -7.667 -0.770 1.123 1.00 79.88 86 ALA A O 1
ATOM 697 N N . LEU A 1 87 ? -6.439 -1.683 -0.531 1.00 85.12 87 LEU A N 1
ATOM 698 C CA . LEU A 1 87 ? -5.159 -1.095 -0.129 1.00 85.12 87 LEU A CA 1
ATOM 699 C C . LEU A 1 87 ? -5.034 0.378 -0.525 1.00 85.12 87 LEU A C 1
ATOM 701 O O . LEU A 1 87 ? -4.263 1.108 0.097 1.00 85.12 87 LEU A O 1
ATOM 705 N N . SER A 1 88 ? -5.827 0.846 -1.491 1.00 87.88 88 SER A N 1
ATOM 706 C CA . SER A 1 88 ? -5.685 2.170 -2.099 1.00 87.88 88 SER A CA 1
ATOM 707 C C . SER A 1 88 ? -5.666 3.315 -1.084 1.00 87.88 88 SER A C 1
ATOM 709 O O . SER A 1 88 ? -4.929 4.280 -1.249 1.00 87.88 88 SER A O 1
ATOM 711 N N . GLY A 1 89 ? -6.476 3.220 -0.023 1.00 85.44 89 GLY A N 1
ATOM 712 C CA . GLY A 1 89 ? -6.546 4.254 1.013 1.00 85.44 89 GLY A CA 1
ATOM 713 C C . GLY A 1 89 ? -5.365 4.239 1.989 1.00 85.44 89 GLY A C 1
ATOM 714 O O . GLY A 1 89 ? -5.060 5.265 2.595 1.00 85.44 89 GLY A O 1
ATOM 715 N N . ILE A 1 90 ? -4.694 3.093 2.143 1.00 86.12 90 ILE A N 1
ATOM 716 C CA . ILE A 1 90 ? -3.426 2.998 2.874 1.00 86.12 90 ILE A CA 1
ATOM 717 C C . ILE A 1 90 ? -2.316 3.557 1.983 1.00 86.12 90 ILE A C 1
ATOM 719 O O . ILE A 1 90 ? -1.596 4.452 2.418 1.00 86.12 90 ILE A O 1
ATOM 723 N N . SER A 1 91 ? -2.242 3.118 0.721 1.00 88.69 91 SER A N 1
ATOM 724 C CA . SER A 1 91 ? -1.267 3.610 -0.257 1.00 88.69 91 SER A CA 1
ATOM 725 C C . SER A 1 91 ? -1.316 5.129 -0.400 1.00 88.69 91 SER A C 1
ATOM 727 O O . SER A 1 91 ? -0.286 5.787 -0.288 1.00 88.69 91 SER A O 1
ATOM 729 N N . SER A 1 92 ? -2.509 5.717 -0.524 1.00 88.94 92 SER A N 1
ATOM 730 C CA . SER A 1 92 ? -2.656 7.168 -0.663 1.00 88.94 92 SER A CA 1
ATOM 731 C C . SER A 1 92 ? -2.140 7.961 0.541 1.00 88.94 92 SER A C 1
ATOM 733 O O . SER A 1 92 ? -1.735 9.105 0.379 1.00 88.94 92 SER A O 1
ATOM 735 N N . ARG A 1 93 ? -2.181 7.386 1.752 1.00 86.94 93 ARG A N 1
ATOM 736 C CA . ARG A 1 93 ? -1.659 8.030 2.972 1.00 86.94 93 ARG A CA 1
ATOM 737 C C . ARG A 1 93 ? -0.159 7.822 3.160 1.00 86.94 93 ARG A C 1
ATOM 739 O O . ARG A 1 93 ? 0.459 8.591 3.885 1.00 86.94 93 ARG A O 1
ATOM 746 N N . LEU A 1 94 ? 0.396 6.774 2.557 1.00 85.25 94 LEU A N 1
ATOM 747 C CA . LEU A 1 94 ? 1.822 6.460 2.620 1.00 85.25 94 LEU A CA 1
ATOM 748 C C . LEU A 1 94 ? 2.629 7.124 1.506 1.00 85.25 94 LEU A C 1
ATOM 750 O O . LEU A 1 94 ? 3.838 7.259 1.662 1.00 85.25 94 LEU A O 1
ATOM 754 N N . GLN A 1 95 ? 1.981 7.530 0.409 1.00 85.81 95 GLN A N 1
ATOM 755 C CA . GLN A 1 95 ? 2.642 8.161 -0.728 1.00 85.81 95 GLN A CA 1
ATOM 756 C C . GLN A 1 95 ? 3.553 9.306 -0.277 1.00 85.81 95 GLN A C 1
ATOM 758 O O . GLN A 1 95 ? 3.111 10.300 0.299 1.00 85.81 95 GLN A O 1
ATOM 763 N N . CYS A 1 96 ? 4.829 9.184 -0.627 1.00 84.25 96 CYS A N 1
ATOM 764 C CA . CYS A 1 96 ? 5.825 10.228 -0.453 1.00 84.25 96 CYS A CA 1
ATOM 765 C C . CYS A 1 96 ? 6.820 10.209 -1.629 1.00 84.25 96 CYS A C 1
ATOM 767 O O . CYS A 1 96 ? 6.901 9.201 -2.343 1.00 84.25 96 CYS A O 1
ATOM 769 N N . PRO A 1 97 ? 7.579 11.294 -1.868 1.00 85.94 97 PRO A N 1
ATOM 770 C CA . PRO A 1 97 ? 8.562 11.356 -2.957 1.00 85.94 97 PRO A CA 1
ATOM 771 C C . PRO A 1 97 ? 9.639 10.260 -2.890 1.00 85.94 97 PRO A C 1
ATOM 773 O O . PRO A 1 97 ? 10.240 9.880 -3.896 1.00 85.94 97 PRO A O 1
ATOM 776 N N . GLU A 1 98 ? 9.910 9.732 -1.699 1.00 84.38 98 GLU A N 1
ATOM 777 C CA . GLU A 1 98 ? 10.882 8.665 -1.483 1.00 84.38 98 GLU A CA 1
ATOM 778 C C . GLU A 1 98 ? 10.413 7.303 -1.981 1.00 84.38 98 GLU A C 1
ATOM 780 O O . GLU A 1 98 ? 11.263 6.493 -2.316 1.00 84.38 98 GLU A O 1
ATOM 785 N N . LEU A 1 99 ? 9.107 7.066 -2.092 1.00 85.00 99 LEU A N 1
ATOM 786 C CA . LEU A 1 99 ? 8.562 5.816 -2.630 1.00 85.00 99 LEU A CA 1
ATOM 787 C C . LEU A 1 99 ? 8.457 5.837 -4.165 1.00 85.00 99 LEU A C 1
ATOM 789 O O . LEU A 1 99 ? 8.529 4.789 -4.806 1.00 85.00 99 LEU A O 1
ATOM 793 N N . GLY A 1 100 ? 8.352 7.031 -4.756 1.00 88.56 100 GLY A N 1
ATOM 794 C CA . GLY A 1 100 ? 8.119 7.213 -6.192 1.00 88.56 100 GLY A CA 1
ATOM 795 C C . GLY A 1 100 ? 6.683 6.871 -6.600 1.00 88.56 100 GLY A C 1
ATOM 796 O O . GLY A 1 100 ? 5.779 6.866 -5.760 1.00 88.56 100 GLY A O 1
ATOM 797 N N . ALA A 1 101 ? 6.458 6.635 -7.891 1.00 90.62 101 ALA A N 1
ATOM 798 C CA . ALA A 1 101 ? 5.140 6.304 -8.428 1.00 90.62 101 ALA A CA 1
ATOM 799 C C . ALA A 1 101 ? 4.613 4.950 -7.915 1.00 90.62 101 ALA A C 1
ATOM 801 O O . ALA A 1 101 ? 5.376 4.066 -7.528 1.00 90.62 101 ALA A O 1
ATOM 802 N N . PHE A 1 102 ? 3.291 4.773 -7.914 1.00 90.25 102 PHE A N 1
ATOM 803 C CA . PHE A 1 102 ? 2.650 3.521 -7.512 1.00 90.25 102 PHE A CA 1
ATOM 804 C C . PHE A 1 102 ? 2.197 2.721 -8.735 1.00 90.25 102 PHE A C 1
ATOM 806 O O . PHE A 1 102 ? 1.406 3.200 -9.546 1.00 90.25 102 PHE A O 1
ATOM 813 N N . TYR A 1 103 ? 2.661 1.480 -8.836 1.00 91.12 103 TYR A N 1
ATOM 814 C CA . TYR A 1 103 ? 2.383 0.560 -9.932 1.00 91.12 103 TYR A CA 1
ATOM 815 C C . TYR A 1 103 ? 1.724 -0.705 -9.393 1.00 91.12 103 TYR A C 1
ATOM 817 O O . TYR A 1 103 ? 2.390 -1.570 -8.830 1.00 91.12 103 TYR A O 1
ATOM 825 N N . ALA A 1 104 ? 0.402 -0.807 -9.555 1.00 89.25 104 ALA A N 1
ATOM 826 C CA . ALA A 1 104 ? -0.371 -2.023 -9.285 1.00 89.25 104 ALA A CA 1
ATOM 827 C C . ALA A 1 104 ? -0.068 -2.710 -7.932 1.00 89.25 104 ALA A C 1
ATOM 829 O O . ALA A 1 104 ? -0.009 -3.934 -7.859 1.00 89.25 104 ALA A O 1
ATOM 830 N N . GLY A 1 105 ? 0.132 -1.940 -6.855 1.00 87.75 105 GLY A N 1
ATOM 831 C CA . GLY A 1 105 ? 0.468 -2.498 -5.538 1.00 87.75 105 GLY A CA 1
ATOM 832 C C . GLY A 1 105 ? 1.940 -2.383 -5.137 1.00 87.75 105 GLY A C 1
ATOM 833 O O . GLY A 1 105 ? 2.280 -2.775 -4.024 1.00 87.75 105 GLY A O 1
ATOM 834 N N . LEU A 1 106 ? 2.809 -1.854 -6.000 1.00 89.19 106 LEU A N 1
ATOM 835 C CA . LEU A 1 106 ? 4.247 -1.712 -5.765 1.00 89.19 106 LEU A CA 1
ATOM 836 C C . LEU A 1 106 ? 4.691 -0.253 -5.914 1.00 89.19 106 LEU A C 1
ATOM 838 O O . LEU A 1 106 ? 4.172 0.484 -6.747 1.00 89.19 106 LEU A O 1
ATOM 842 N N . TRP A 1 107 ? 5.668 0.162 -5.114 1.00 89.38 107 TRP A N 1
ATOM 843 C CA . TRP A 1 107 ? 6.283 1.489 -5.200 1.00 89.38 107 TRP A CA 1
ATOM 844 C C . TRP A 1 107 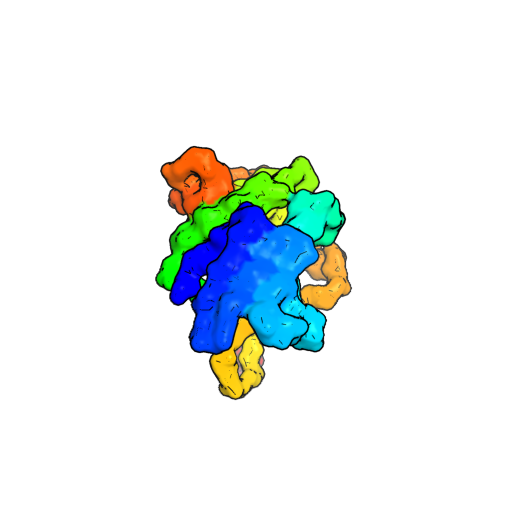? 7.442 1.470 -6.193 1.00 89.38 107 TRP A C 1
ATOM 846 O O . TRP A 1 107 ? 8.220 0.527 -6.178 1.00 89.38 107 TRP A O 1
ATOM 856 N N . GLU A 1 108 ? 7.593 2.502 -7.020 1.00 88.06 108 GLU A N 1
ATOM 857 C CA . GLU A 1 108 ? 8.611 2.617 -8.072 1.00 88.06 108 GLU A CA 1
ATOM 858 C C . GLU A 1 108 ? 10.023 2.313 -7.576 1.00 88.06 108 GLU A C 1
ATOM 860 O O . GLU A 1 108 ? 10.725 1.494 -8.171 1.00 88.06 108 GLU A O 1
ATOM 865 N N . LYS A 1 109 ? 10.429 2.921 -6.455 1.00 84.38 109 LYS A N 1
ATOM 866 C CA . LYS A 1 109 ? 11.790 2.738 -5.925 1.00 84.38 109 LYS A CA 1
ATOM 867 C C . LYS A 1 109 ? 12.037 1.343 -5.361 1.00 84.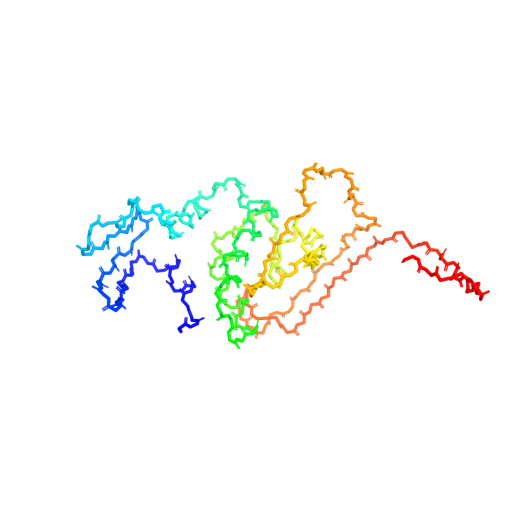38 109 LYS A C 1
ATOM 869 O O . LYS A 1 109 ? 13.185 0.941 -5.220 1.00 84.38 109 LYS A O 1
ATOM 874 N N . GLU A 1 110 ? 10.968 0.601 -5.096 1.00 80.06 110 GLU A N 1
ATOM 875 C CA . GLU A 1 110 ? 10.997 -0.777 -4.610 1.00 80.06 110 GLU A CA 1
ATOM 876 C C . GLU A 1 110 ? 10.453 -1.764 -5.650 1.00 80.06 110 GLU A C 1
ATOM 878 O O . GLU A 1 110 ? 10.286 -2.946 -5.354 1.00 80.06 110 GLU A O 1
ATOM 883 N N . LEU A 1 111 ? 10.173 -1.309 -6.878 1.00 85.06 111 LEU A N 1
ATOM 884 C CA . LEU A 1 111 ? 9.462 -2.097 -7.882 1.00 85.06 111 LEU A CA 1
ATOM 885 C C . LEU A 1 111 ? 10.262 -3.341 -8.240 1.00 85.06 111 LEU A C 1
ATOM 887 O O . LEU A 1 111 ? 9.712 -4.434 -8.315 1.00 85.06 111 LEU A O 1
ATOM 891 N N . ILE A 1 112 ? 11.577 -3.181 -8.387 1.00 82.12 112 ILE A N 1
ATOM 892 C CA . ILE A 1 112 ? 12.483 -4.282 -8.692 1.00 82.12 112 ILE A CA 1
ATOM 893 C C . ILE A 1 112 ? 12.431 -5.335 -7.578 1.00 82.12 112 ILE A C 1
ATOM 895 O O . ILE A 1 112 ? 12.179 -6.499 -7.870 1.00 82.12 112 ILE A O 1
ATOM 899 N N . HIS A 1 113 ? 12.577 -4.941 -6.308 1.00 76.88 113 HIS A N 1
ATOM 900 C CA . HIS A 1 113 ? 12.453 -5.861 -5.169 1.00 76.88 113 HIS A CA 1
ATOM 901 C C . HIS A 1 113 ? 11.073 -6.521 -5.100 1.00 76.88 113 HIS A C 1
ATOM 903 O O . HIS A 1 113 ? 10.970 -7.712 -4.809 1.00 76.88 113 HIS A O 1
ATOM 909 N N . GLY A 1 114 ? 10.027 -5.756 -5.409 1.00 77.12 114 GLY A N 1
ATOM 910 C CA . GLY A 1 114 ? 8.654 -6.225 -5.474 1.00 77.12 114 GLY A CA 1
ATOM 911 C C . GLY A 1 114 ? 8.406 -7.254 -6.571 1.00 77.12 114 GLY A C 1
ATOM 912 O O . GLY A 1 114 ? 7.579 -8.130 -6.365 1.00 77.12 114 GLY A O 1
ATOM 913 N N . LEU A 1 115 ? 9.131 -7.205 -7.695 1.00 79.62 115 LEU A N 1
ATOM 914 C CA . LEU A 1 115 ? 9.037 -8.191 -8.780 1.00 79.62 115 LEU A CA 1
ATOM 915 C C . LEU A 1 115 ? 9.708 -9.531 -8.438 1.00 79.6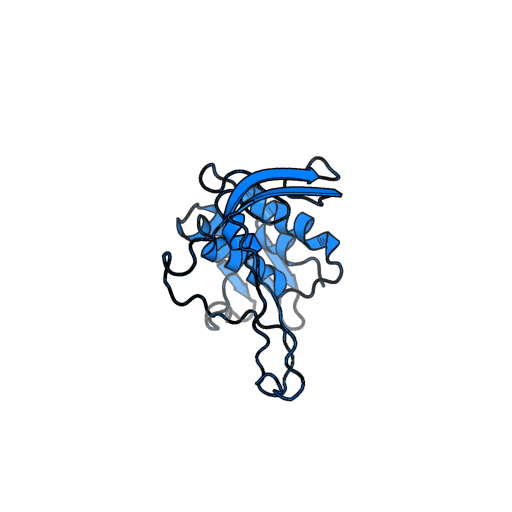2 115 LEU A C 1
ATOM 917 O O . LEU A 1 115 ? 9.326 -10.551 -9.003 1.00 79.62 115 LEU A O 1
ATOM 921 N N . PHE A 1 116 ? 10.661 -9.552 -7.502 1.00 74.44 116 PHE A N 1
ATOM 922 C CA . PHE A 1 116 ? 11.339 -10.772 -7.034 1.00 74.44 116 PHE A CA 1
ATOM 923 C C . PHE A 1 116 ? 10.618 -11.487 -5.893 1.00 74.44 116 PHE A C 1
ATOM 925 O O . PHE A 1 116 ? 11.219 -12.289 -5.176 1.00 74.44 116 PHE A O 1
ATOM 932 N N . TRP A 1 117 ? 9.342 -11.193 -5.681 1.00 67.38 117 TRP A N 1
ATOM 933 C CA . TRP A 1 117 ? 8.572 -11.917 -4.689 1.00 67.38 117 TRP A CA 1
ATOM 934 C C . TRP A 1 117 ? 8.488 -13.403 -5.067 1.00 67.38 117 TRP A C 1
ATOM 936 O O . TRP A 1 117 ? 8.247 -13.768 -6.216 1.00 67.38 117 TRP A O 1
ATOM 946 N N . TYR A 1 118 ? 8.690 -14.273 -4.086 1.00 56.56 118 TYR A N 1
ATOM 947 C CA . TYR A 1 118 ? 8.467 -15.703 -4.232 1.00 56.56 118 TYR A CA 1
ATOM 948 C C . TYR A 1 118 ? 7.844 -16.242 -2.949 1.00 56.56 118 TYR A C 1
ATOM 950 O O . TYR A 1 118 ? 8.024 -15.688 -1.864 1.00 56.56 118 TYR A O 1
ATOM 958 N N . THR A 1 119 ? 7.088 -17.324 -3.086 1.00 51.16 119 THR A N 1
ATOM 959 C CA . THR A 1 119 ? 6.562 -18.094 -1.961 1.00 51.16 119 THR A CA 1
ATOM 960 C C . THR A 1 119 ? 7.498 -19.273 -1.735 1.00 51.16 119 THR A C 1
ATOM 962 O O . THR A 1 119 ? 7.729 -20.085 -2.629 1.00 51.16 119 THR A O 1
ATOM 965 N N . THR A 1 120 ? 8.068 -19.364 -0.537 1.00 47.94 120 THR A N 1
ATOM 966 C CA . THR A 1 120 ? 8.819 -20.546 -0.120 1.00 47.94 120 THR A CA 1
ATOM 967 C C . THR A 1 120 ? 7.798 -21.633 0.205 1.00 47.94 120 THR A C 1
ATOM 969 O O . THR A 1 120 ? 7.107 -21.543 1.219 1.00 47.94 120 THR A O 1
ATOM 972 N N . MET A 1 121 ? 7.641 -22.648 -0.652 1.00 39.78 121 MET A N 1
ATOM 973 C CA . MET A 1 121 ? 6.879 -23.835 -0.257 1.00 39.78 121 MET A CA 1
ATOM 974 C C . MET A 1 121 ? 7.685 -24.571 0.813 1.00 39.78 121 MET A C 1
ATOM 976 O O . MET A 1 121 ? 8.664 -25.246 0.508 1.00 39.78 121 MET A O 1
ATOM 980 N N . SER A 1 122 ? 7.294 -24.417 2.077 1.00 41.72 122 SER A N 1
ATOM 981 C CA . SER A 1 122 ? 7.802 -25.256 3.159 1.00 41.72 122 SER A CA 1
ATOM 982 C C . SER A 1 122 ? 7.389 -26.705 2.888 1.00 41.72 122 SER A C 1
ATOM 984 O O . SER A 1 122 ? 6.236 -27.090 3.088 1.00 41.72 122 SER A O 1
ATOM 986 N N . THR A 1 123 ? 8.320 -27.527 2.409 1.00 38.59 123 THR A N 1
ATOM 987 C CA . THR A 1 123 ? 8.179 -28.986 2.400 1.00 38.59 123 THR A CA 1
ATOM 988 C C . THR A 1 123 ? 8.405 -29.519 3.813 1.00 38.59 123 THR A C 1
ATOM 990 O O . THR A 1 123 ? 9.442 -30.104 4.107 1.00 38.59 123 THR A O 1
ATOM 993 N N . ALA A 1 124 ? 7.438 -29.299 4.702 1.00 40.72 124 ALA A N 1
ATOM 994 C CA . ALA A 1 124 ? 7.313 -30.026 5.960 1.00 40.72 124 ALA A CA 1
ATOM 995 C C . ALA A 1 124 ? 5.844 -30.021 6.422 1.00 40.72 124 ALA A C 1
ATOM 997 O O . ALA A 1 124 ? 5.346 -29.030 6.937 1.00 40.72 124 ALA A O 1
ATOM 998 N N . ILE A 1 125 ? 5.177 -31.151 6.157 1.00 42.78 125 ILE A N 1
ATOM 999 C CA . ILE A 1 125 ? 4.050 -31.787 6.867 1.00 42.78 125 ILE A CA 1
ATOM 1000 C C . ILE A 1 125 ? 2.997 -30.861 7.515 1.00 42.78 125 ILE A C 1
ATOM 1002 O O . ILE A 1 125 ? 3.240 -30.233 8.536 1.00 42.78 125 ILE A O 1
ATOM 1006 N N . SER A 1 126 ? 1.772 -30.942 6.972 1.00 44.12 126 SER A N 1
ATOM 1007 C CA . SER A 1 126 ? 0.471 -30.789 7.652 1.00 44.12 126 SER A CA 1
ATOM 1008 C C . SER A 1 126 ? 0.424 -29.815 8.839 1.00 44.12 126 SER A C 1
ATOM 1010 O O . SER A 1 126 ? 0.557 -30.202 9.995 1.00 44.12 126 SER A O 1
ATOM 1012 N N . THR A 1 127 ? 0.040 -28.576 8.574 1.00 35.38 127 THR A N 1
ATOM 1013 C CA . THR A 1 127 ? -1.317 -28.086 8.861 1.00 35.38 127 THR A CA 1
ATOM 1014 C C . THR A 1 127 ? -1.520 -26.801 8.066 1.00 35.38 127 THR A C 1
ATOM 1016 O O . THR A 1 127 ? -0.561 -26.133 7.690 1.00 35.38 127 THR A O 1
ATOM 1019 N N . SER A 1 128 ? -2.774 -26.537 7.712 1.00 46.22 128 SER A N 1
ATOM 1020 C CA . SER A 1 128 ? -3.256 -25.319 7.065 1.00 46.22 128 SER A CA 1
ATOM 1021 C C . SER A 1 128 ? -2.475 -24.070 7.479 1.00 46.22 128 SER A C 1
ATOM 1023 O O . SER A 1 128 ? -2.475 -23.719 8.654 1.00 46.22 128 SER A O 1
ATOM 1025 N N . ASP A 1 129 ? -1.817 -23.420 6.522 1.00 38.00 129 ASP A N 1
ATOM 1026 C CA . ASP A 1 129 ? -2.032 -22.012 6.174 1.00 38.00 129 ASP A CA 1
ATOM 1027 C C . ASP A 1 129 ? -0.863 -21.501 5.323 1.00 38.00 129 ASP A C 1
ATOM 1029 O O . ASP A 1 129 ? 0.307 -21.775 5.581 1.00 38.00 129 ASP A O 1
ATOM 1033 N N . LEU A 1 130 ? -1.206 -20.761 4.267 1.00 41.09 130 LEU A N 1
ATOM 1034 C CA . LEU A 1 130 ? -0.284 -20.013 3.415 1.00 41.09 130 LEU A CA 1
ATOM 1035 C C . LEU A 1 130 ? 0.520 -19.032 4.281 1.00 41.09 130 LEU A C 1
ATOM 1037 O O . LEU A 1 130 ? 0.058 -17.930 4.573 1.00 41.09 130 LEU A O 1
ATOM 1041 N N . GLN A 1 131 ? 1.716 -19.427 4.711 1.00 40.91 131 GLN A N 1
ATOM 1042 C CA . GLN A 1 131 ? 2.621 -18.553 5.450 1.00 40.91 131 GLN A CA 1
ATOM 1043 C C . GLN A 1 131 ? 3.723 -18.027 4.530 1.00 40.91 131 GLN A C 1
ATOM 1045 O O . GLN A 1 131 ? 4.430 -18.780 3.863 1.00 40.91 131 GLN A O 1
ATOM 1050 N N . TRP A 1 132 ? 3.869 -16.702 4.513 1.00 41.88 132 TRP A N 1
ATOM 1051 C CA . TRP A 1 132 ? 4.970 -15.988 3.874 1.00 41.88 132 TRP A CA 1
ATOM 1052 C C . TRP A 1 132 ? 6.224 -16.137 4.745 1.00 41.88 132 TRP A C 1
ATOM 1054 O O . TRP A 1 132 ? 6.470 -15.306 5.617 1.00 41.88 132 TRP A O 1
ATOM 1064 N N . THR A 1 133 ? 6.981 -17.226 4.590 1.00 35.19 133 THR A N 1
ATOM 1065 C CA . THR A 1 133 ? 8.204 -17.437 5.379 1.00 35.19 133 THR A CA 1
ATOM 1066 C C . THR A 1 133 ? 9.461 -17.022 4.629 1.00 35.19 133 THR A C 1
ATOM 1068 O O . THR A 1 133 ? 9.674 -17.348 3.460 1.00 35.19 133 THR A O 1
ATOM 1071 N N . ASP A 1 134 ? 10.279 -16.308 5.387 1.00 40.22 134 ASP A N 1
ATOM 1072 C CA . ASP A 1 134 ? 11.462 -15.552 5.031 1.00 40.22 134 ASP A CA 1
ATOM 1073 C C . ASP A 1 134 ? 12.627 -16.409 4.511 1.00 40.22 134 ASP A C 1
ATOM 1075 O O . ASP A 1 134 ? 12.913 -17.498 5.011 1.00 40.22 134 ASP A O 1
ATOM 1079 N N . SER A 1 135 ? 13.378 -15.858 3.565 1.00 36.00 135 SER A N 1
ATOM 1080 C CA . SER A 1 135 ? 14.810 -16.151 3.421 1.00 36.00 135 SER A CA 1
ATOM 1081 C C . SER A 1 135 ? 15.603 -14.894 3.053 1.00 36.00 135 SER A C 1
ATOM 1083 O O . SER A 1 135 ? 16.712 -14.984 2.537 1.00 36.00 135 SER A O 1
ATOM 1085 N N . TYR A 1 136 ? 15.092 -13.703 3.385 1.00 40.59 136 TYR A N 1
ATOM 1086 C CA . TYR A 1 136 ? 15.866 -12.468 3.330 1.00 40.59 136 TYR A CA 1
ATOM 1087 C C . TYR A 1 136 ? 16.545 -12.222 4.679 1.00 40.59 136 TYR A C 1
ATOM 1089 O O . TYR A 1 136 ? 16.292 -11.241 5.375 1.00 40.59 136 TYR A O 1
ATOM 1097 N N . LYS A 1 137 ? 17.478 -13.113 5.034 1.00 35.56 137 LYS A N 1
ATOM 1098 C CA . LYS A 1 137 ? 18.542 -12.730 5.965 1.00 35.56 137 LYS A CA 1
ATOM 1099 C C . LYS A 1 137 ? 19.438 -11.731 5.243 1.00 35.56 137 LYS A C 1
ATOM 1101 O O . LYS A 1 137 ? 19.871 -11.988 4.124 1.00 35.56 137 LYS A O 1
ATOM 1106 N N . GLY A 1 138 ? 19.643 -10.582 5.879 1.00 36.97 138 GLY A N 1
ATOM 1107 C CA . GLY A 1 138 ? 20.299 -9.415 5.308 1.00 36.97 138 GLY A CA 1
ATOM 1108 C C . GLY A 1 138 ? 21.508 -9.731 4.431 1.00 36.97 138 GLY A C 1
ATOM 1109 O O . GLY A 1 138 ? 22.510 -10.272 4.882 1.00 36.97 138 GLY A O 1
ATOM 1110 N N . SER A 1 139 ? 21.411 -9.310 3.180 1.00 35.44 139 SER A N 1
ATOM 1111 C CA . SER A 1 139 ? 22.522 -8.747 2.434 1.00 35.44 139 SER A CA 1
ATOM 1112 C C . SER A 1 139 ? 21.901 -7.949 1.303 1.00 35.44 139 SER A C 1
ATOM 1114 O O . SER A 1 139 ? 21.331 -8.506 0.368 1.00 35.44 139 SER A O 1
ATOM 1116 N N . SER A 1 140 ? 21.992 -6.631 1.406 1.00 40.84 140 SER A N 1
ATOM 1117 C CA . SER A 1 140 ? 21.701 -5.698 0.318 1.00 40.84 140 SER A CA 1
ATOM 1118 C C . SER A 1 140 ? 22.563 -5.944 -0.933 1.00 40.84 140 SER A C 1
ATOM 1120 O O . SER A 1 140 ? 22.293 -5.341 -1.966 1.00 40.84 140 SER A O 1
ATOM 1122 N N . ASP A 1 141 ? 23.551 -6.848 -0.868 1.00 40.66 141 ASP A N 1
ATOM 1123 C CA . ASP A 1 141 ? 24.623 -6.964 -1.857 1.00 40.66 141 ASP A CA 1
ATOM 1124 C C . ASP A 1 141 ? 24.656 -8.305 -2.614 1.00 40.66 141 ASP A C 1
ATOM 1126 O O . ASP A 1 141 ? 25.316 -8.398 -3.648 1.00 40.66 141 ASP A O 1
ATOM 1130 N N . LEU A 1 142 ? 23.948 -9.352 -2.163 1.00 43.19 142 LEU A N 1
ATOM 1131 C CA . LEU A 1 142 ? 24.080 -10.699 -2.758 1.00 43.19 142 LEU A CA 1
ATOM 1132 C C . LEU A 1 142 ? 23.171 -10.979 -3.962 1.00 43.19 142 LEU A C 1
ATOM 1134 O O . LEU A 1 142 ? 23.423 -11.920 -4.711 1.00 43.19 142 LEU A O 1
ATOM 1138 N N . LEU A 1 143 ? 22.151 -10.157 -4.197 1.00 48.19 143 LEU A N 1
ATOM 1139 C CA . LEU A 1 143 ? 21.340 -10.211 -5.413 1.00 48.19 143 LEU A CA 1
ATOM 1140 C C . LEU A 1 143 ? 21.120 -8.791 -5.917 1.00 48.19 143 LEU A C 1
ATOM 1142 O O . LEU A 1 143 ? 19.999 -8.288 -5.913 1.00 48.19 143 LEU A O 1
ATOM 1146 N N . LYS A 1 144 ? 22.197 -8.131 -6.364 1.00 55.00 144 LYS A N 1
ATOM 1147 C 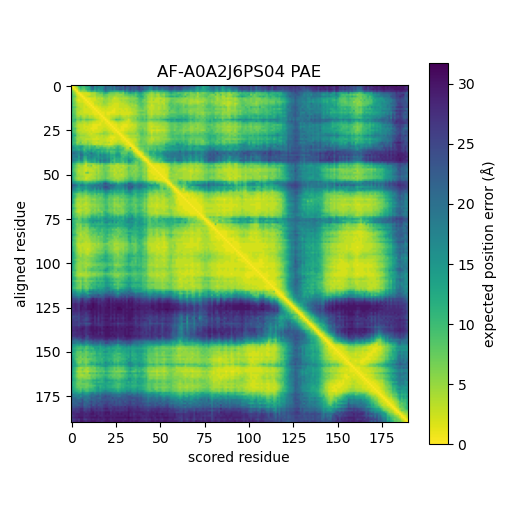CA . LYS A 1 144 ? 22.015 -7.009 -7.282 1.00 55.00 144 LYS A CA 1
ATOM 1148 C C . LYS A 1 144 ? 21.374 -7.598 -8.539 1.00 55.00 144 LYS A C 1
ATOM 1150 O O . LYS A 1 144 ? 22.001 -8.436 -9.192 1.00 55.00 144 LYS A O 1
ATOM 1155 N N . PRO A 1 145 ? 20.124 -7.245 -8.857 1.00 62.06 145 PRO A N 1
ATOM 1156 C CA . PRO A 1 145 ? 19.467 -7.804 -10.018 1.00 62.06 145 PRO A CA 1
ATOM 1157 C C . PRO A 1 145 ? 20.302 -7.488 -11.257 1.00 62.06 145 PRO A C 1
ATOM 1159 O O . PRO A 1 145 ? 20.731 -6.353 -11.453 1.00 62.06 145 PRO A O 1
ATOM 1162 N N . ASN A 1 146 ? 20.548 -8.494 -12.100 1.00 71.19 146 ASN A N 1
ATOM 1163 C CA . ASN A 1 146 ? 21.285 -8.341 -13.364 1.00 71.19 146 ASN A CA 1
ATOM 1164 C C . ASN A 1 146 ? 20.456 -7.621 -14.447 1.00 71.19 146 ASN A C 1
ATOM 1166 O O . ASN A 1 146 ? 20.701 -7.779 -15.649 1.00 71.19 146 ASN A O 1
ATOM 1170 N N . PHE A 1 147 ? 19.458 -6.851 -14.016 1.00 76.06 147 PHE A N 1
ATOM 1171 C CA . PHE A 1 147 ? 18.610 -6.037 -14.853 1.00 76.06 147 PHE A CA 1
ATOM 1172 C C . PHE A 1 147 ? 18.276 -4.706 -14.183 1.00 76.06 147 PHE A C 1
ATOM 1174 O O . PHE A 1 147 ? 18.211 -4.590 -12.961 1.00 76.06 147 PHE A O 1
ATOM 1181 N N . GLU A 1 148 ? 18.047 -3.711 -15.022 1.00 83.94 148 GLU A N 1
ATOM 1182 C CA . GLU A 1 148 ? 17.683 -2.349 -14.668 1.00 83.94 148 GLU A CA 1
ATOM 1183 C C . GLU A 1 148 ? 16.239 -2.101 -15.107 1.00 83.94 148 GLU A C 1
ATOM 1185 O O . GLU A 1 148 ? 15.817 -2.559 -16.175 1.00 83.94 148 GLU A O 1
ATOM 1190 N N . LEU A 1 149 ? 15.477 -1.375 -14.289 1.00 84.12 149 LEU A N 1
ATOM 1191 C CA . LEU A 1 149 ? 14.170 -0.868 -14.689 1.00 84.12 149 LEU A CA 1
ATOM 1192 C C . LEU A 1 149 ? 14.376 0.272 -15.689 1.00 84.12 149 LEU A C 1
ATOM 1194 O O . LEU A 1 149 ? 14.978 1.286 -15.349 1.00 84.12 149 LEU A O 1
ATOM 1198 N N . VAL A 1 150 ? 13.881 0.099 -16.912 1.00 89.44 150 VAL A N 1
ATOM 1199 C CA . VAL A 1 150 ? 13.898 1.142 -17.947 1.00 89.44 150 VAL A CA 1
ATOM 1200 C C . VAL A 1 150 ? 12.661 2.014 -17.814 1.00 89.44 150 VAL A C 1
ATOM 1202 O O . VAL A 1 150 ? 12.760 3.237 -17.833 1.00 89.44 150 VAL A O 1
ATOM 1205 N N . ASN A 1 151 ? 11.497 1.379 -17.674 1.00 90.56 151 ASN A N 1
ATOM 1206 C CA . ASN A 1 151 ? 10.222 2.068 -17.573 1.00 90.56 151 ASN A CA 1
ATOM 1207 C C . ASN A 1 151 ? 9.176 1.179 -16.890 1.00 90.56 151 ASN A C 1
ATOM 1209 O O . ASN A 1 151 ? 9.214 -0.047 -16.999 1.00 90.56 151 ASN A O 1
ATOM 1213 N N . ALA A 1 152 ? 8.207 1.798 -16.227 1.00 91.75 152 ALA A N 1
ATOM 1214 C CA . ALA A 1 152 ? 7.009 1.138 -15.738 1.00 91.75 152 ALA A CA 1
ATOM 1215 C C . ALA A 1 152 ? 5.802 2.032 -16.008 1.00 91.75 152 ALA A C 1
ATOM 1217 O O . ALA A 1 152 ? 5.812 3.228 -15.737 1.00 91.75 152 ALA A O 1
ATOM 1218 N N . THR A 1 153 ? 4.740 1.445 -16.543 1.00 92.62 153 THR A N 1
ATOM 1219 C CA . THR A 1 153 ? 3.480 2.139 -16.806 1.00 92.62 153 THR A CA 1
ATOM 1220 C C . THR A 1 153 ? 2.317 1.270 -16.363 1.00 92.62 153 THR A C 1
ATOM 1222 O O . THR A 1 153 ? 2.338 0.046 -16.494 1.00 92.62 153 THR A O 1
ATOM 1225 N N . CYS A 1 154 ? 1.292 1.902 -15.800 1.00 92.56 154 CYS A N 1
ATOM 1226 C CA . CYS A 1 154 ? 0.064 1.247 -15.369 1.00 92.56 154 CYS A CA 1
ATOM 1227 C C . CYS A 1 154 ? -1.133 2.105 -15.772 1.00 92.56 154 CYS A C 1
ATOM 1229 O O . CYS A 1 154 ? -1.112 3.325 -15.630 1.00 92.56 154 CYS A O 1
ATOM 1231 N N . TRP A 1 155 ? -2.188 1.450 -16.244 1.00 93.38 155 TRP A N 1
ATOM 1232 C CA . TRP A 1 155 ? -3.459 2.075 -16.579 1.00 93.38 155 TRP A CA 1
ATOM 1233 C C . TRP A 1 155 ? -4.492 1.655 -15.542 1.00 93.38 155 TRP A C 1
ATOM 1235 O O . TRP A 1 155 ? -4.821 0.476 -15.424 1.00 93.38 155 TRP A O 1
ATOM 1245 N N . VAL A 1 156 ? -4.996 2.614 -14.773 1.00 92.31 156 VAL A N 1
ATOM 1246 C CA . VAL A 1 156 ? -6.064 2.383 -13.793 1.00 92.31 156 VAL A CA 1
ATOM 1247 C C . VAL A 1 156 ? -7.433 2.406 -14.473 1.00 92.31 156 VAL A C 1
ATOM 1249 O O . VAL A 1 156 ? -7.638 3.128 -15.446 1.00 92.31 156 VAL A O 1
ATOM 1252 N N . LYS A 1 157 ? -8.385 1.601 -13.983 1.00 89.88 157 LYS A N 1
ATOM 1253 C CA . LYS A 1 157 ? -9.762 1.568 -14.518 1.00 89.88 157 LYS A CA 1
ATOM 1254 C C . LYS A 1 157 ? -10.596 2.793 -14.133 1.00 89.88 157 LYS A C 1
ATOM 1256 O O . LYS A 1 157 ? -11.583 3.085 -14.799 1.00 89.88 157 LYS A O 1
ATOM 1261 N N . GLY A 1 158 ? -10.227 3.479 -13.055 1.00 87.81 158 GLY A N 1
ATOM 1262 C CA . GLY A 1 158 ? -10.939 4.645 -12.533 1.00 87.81 158 GLY A CA 1
ATOM 1263 C C . GLY A 1 158 ? -10.007 5.821 -12.256 1.00 87.81 158 GLY A C 1
ATOM 1264 O O . GLY A 1 158 ? -8.855 5.829 -12.672 1.00 87.81 158 GLY A O 1
ATOM 1265 N N . SER A 1 159 ? -10.495 6.811 -11.511 1.00 88.00 159 SER A N 1
ATOM 1266 C CA . SER A 1 159 ? -9.725 8.013 -11.152 1.00 88.00 159 SER A CA 1
ATOM 1267 C C . SER A 1 159 ? -8.740 7.810 -9.997 1.00 88.00 159 SER A C 1
ATOM 1269 O O . SER A 1 159 ? -7.912 8.679 -9.740 1.00 88.00 159 SER A O 1
ATOM 1271 N N . ASN A 1 160 ? -8.831 6.688 -9.277 1.00 89.62 160 ASN A N 1
ATOM 1272 C CA . ASN A 1 160 ? -7.959 6.388 -8.148 1.00 89.62 160 ASN A CA 1
ATOM 1273 C C . ASN A 1 160 ? -6.634 5.777 -8.645 1.00 89.62 160 ASN A C 1
ATOM 1275 O O . ASN A 1 160 ? -6.651 4.622 -9.081 1.00 89.62 160 ASN A O 1
ATOM 1279 N N . PRO A 1 161 ? -5.491 6.482 -8.534 1.00 89.38 161 PRO A N 1
ATOM 1280 C CA . PRO A 1 161 ? -4.201 5.987 -9.024 1.00 89.38 161 PRO A CA 1
ATOM 1281 C C . PRO A 1 161 ? -3.687 4.757 -8.257 1.00 89.38 161 PRO A C 1
ATOM 1283 O O . PRO A 1 161 ? -2.819 4.047 -8.749 1.00 89.38 161 PRO A O 1
ATOM 1286 N N . TYR A 1 162 ? -4.245 4.469 -7.076 1.00 91.00 162 TYR A N 1
ATOM 1287 C CA . TYR A 1 162 ? -3.917 3.290 -6.266 1.00 91.00 162 TYR A CA 1
ATOM 1288 C C . TYR A 1 162 ? -4.974 2.178 -6.375 1.00 91.00 162 TYR A C 1
ATOM 1290 O O . TYR A 1 162 ? -4.958 1.235 -5.588 1.00 91.00 162 TYR A O 1
ATOM 1298 N N . GLY A 1 163 ? -5.952 2.338 -7.271 1.00 87.88 163 GLY A N 1
ATOM 1299 C CA . GLY A 1 163 ? -7.097 1.445 -7.416 1.00 87.88 163 GLY A CA 1
ATOM 1300 C C . GLY A 1 163 ? -6.856 0.282 -8.378 1.00 87.88 163 GLY A C 1
ATOM 1301 O O . GLY A 1 163 ? -5.728 -0.118 -8.654 1.00 87.88 163 GLY A O 1
ATOM 1302 N N . GLU A 1 164 ? -7.952 -0.272 -8.891 1.00 90.12 164 GLU A N 1
ATOM 1303 C CA . GLU A 1 164 ? -7.918 -1.382 -9.842 1.00 90.12 164 GLU A CA 1
ATOM 1304 C C . GLU A 1 164 ? -7.211 -0.996 -11.153 1.00 90.12 164 GLU A C 1
ATOM 1306 O O . GLU A 1 164 ? -7.453 0.070 -11.730 1.00 90.12 164 GLU A O 1
ATOM 1311 N N . VAL A 1 165 ? -6.366 -1.902 -11.646 1.00 91.19 165 VAL A N 1
ATOM 1312 C CA . VAL A 1 165 ? -5.553 -1.726 -12.854 1.00 91.19 165 VAL A CA 1
ATOM 1313 C C . VAL A 1 165 ? -6.155 -2.529 -14.009 1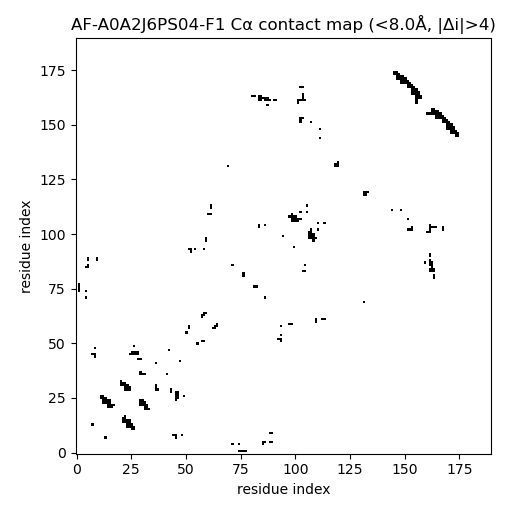.00 91.19 165 VAL A C 1
ATOM 1315 O O . VAL A 1 165 ? -6.558 -3.677 -13.842 1.00 91.19 165 VAL A O 1
ATOM 1318 N N . SER A 1 166 ? -6.235 -1.923 -15.194 1.00 91.31 166 SER A N 1
ATOM 1319 C CA . SER A 1 166 ? -6.670 -2.582 -16.433 1.00 91.31 166 SER A CA 1
ATOM 1320 C C . SER A 1 166 ? -5.507 -3.201 -17.200 1.00 91.31 166 SER A C 1
ATOM 1322 O O . SER A 1 166 ? -5.666 -4.252 -17.817 1.00 91.31 166 SER A O 1
ATOM 1324 N N . LYS A 1 167 ? -4.344 -2.545 -17.177 1.00 91.44 167 LYS A N 1
ATOM 1325 C CA . LYS A 1 167 ? -3.142 -2.950 -17.905 1.00 91.44 167 LYS A CA 1
ATOM 1326 C C . LYS A 1 167 ? -1.898 -2.414 -17.200 1.00 91.44 167 LYS A C 1
ATOM 1328 O O . LYS A 1 167 ? -1.947 -1.355 -16.579 1.00 91.44 167 LYS A O 1
ATOM 1333 N N . GLY A 1 168 ? -0.772 -3.098 -17.362 1.00 90.44 168 GLY A N 1
ATOM 1334 C CA . GLY A 1 168 ? 0.543 -2.591 -16.985 1.00 90.44 168 GLY A CA 1
ATOM 1335 C C . GLY A 1 168 ? 1.613 -3.077 -17.954 1.00 90.44 168 GLY A C 1
ATOM 1336 O O . GLY A 1 168 ? 1.461 -4.136 -18.563 1.00 90.44 168 GLY A O 1
ATOM 1337 N N . ILE A 1 169 ? 2.665 -2.282 -18.124 1.00 92.62 169 ILE A N 1
ATOM 1338 C CA . ILE A 1 169 ? 3.872 -2.645 -18.866 1.00 92.62 169 ILE A CA 1
ATOM 1339 C C . ILE A 1 169 ? 5.073 -2.289 -17.995 1.00 92.62 169 ILE A C 1
ATOM 1341 O O . ILE A 1 169 ? 5.153 -1.185 -17.459 1.00 92.62 169 ILE A O 1
ATOM 1345 N N . VAL A 1 170 ? 6.006 -3.228 -17.875 1.00 90.88 170 VAL A N 1
ATOM 1346 C CA . VAL A 1 170 ? 7.307 -3.012 -17.246 1.00 90.88 170 VAL A CA 1
ATOM 1347 C C . VAL A 1 170 ? 8.373 -3.346 -18.277 1.00 90.88 170 VAL A C 1
ATOM 1349 O O . VAL A 1 170 ? 8.390 -4.446 -18.827 1.00 90.88 170 VAL A O 1
ATOM 1352 N N . GLU A 1 171 ? 9.250 -2.388 -18.542 1.00 90.69 171 GLU A N 1
ATOM 1353 C CA . GLU A 1 171 ? 10.381 -2.527 -19.447 1.00 90.69 171 GLU A CA 1
ATOM 1354 C C . GLU A 1 171 ? 11.648 -2.690 -18.615 1.00 90.69 171 GLU A C 1
ATOM 1356 O O . GLU A 1 171 ? 12.003 -1.829 -17.806 1.00 90.69 171 GLU A O 1
ATOM 1361 N N . LEU A 1 172 ? 12.325 -3.818 -18.809 1.00 88.44 172 LEU A N 1
ATOM 1362 C CA . LEU A 1 172 ? 13.546 -4.173 -18.099 1.00 88.44 172 LEU A CA 1
ATOM 1363 C C . LEU A 1 172 ? 14.688 -4.319 -19.099 1.00 88.44 172 LEU A C 1
ATOM 1365 O O . LEU A 1 172 ? 14.514 -4.869 -20.187 1.00 88.44 172 LEU A O 1
ATOM 1369 N N . LYS A 1 173 ? 15.879 -3.879 -18.707 1.00 87.69 173 LYS A N 1
ATOM 1370 C CA . LYS A 1 173 ? 17.113 -4.061 -19.470 1.00 87.69 173 LYS A CA 1
ATOM 1371 C C . LYS A 1 173 ? 18.031 -4.994 -18.706 1.00 87.69 173 LYS A C 1
ATOM 1373 O O . LYS A 1 173 ? 18.454 -4.658 -17.611 1.00 87.69 173 LYS A O 1
ATOM 1378 N N . ALA A 1 174 ? 18.371 -6.139 -19.289 1.00 84.75 174 ALA A N 1
ATOM 1379 C CA . ALA A 1 174 ? 19.197 -7.159 -18.648 1.00 84.75 174 ALA A CA 1
ATOM 1380 C C . ALA A 1 174 ? 20.350 -7.607 -19.550 1.00 84.75 174 ALA A C 1
ATOM 1382 O O . ALA A 1 174 ? 20.273 -7.502 -20.775 1.00 84.75 174 ALA A O 1
ATOM 1383 N N . ARG A 1 175 ? 21.403 -8.177 -18.953 1.00 82.00 175 ARG A N 1
ATOM 1384 C CA . ARG A 1 175 ? 22.389 -8.962 -19.711 1.00 82.00 175 ARG A CA 1
ATOM 1385 C C . ARG A 1 175 ? 21.857 -10.377 -19.933 1.00 82.00 175 ARG A C 1
ATOM 1387 O O . ARG A 1 175 ? 21.807 -11.175 -18.998 1.00 82.00 175 ARG A O 1
ATOM 1394 N N . CYS A 1 176 ? 21.494 -10.696 -21.170 1.00 76.06 176 CYS A N 1
ATOM 1395 C CA . CYS A 1 176 ? 21.088 -12.047 -21.549 1.00 76.06 176 CYS A CA 1
ATOM 1396 C C . CYS A 1 176 ? 22.318 -12.931 -21.781 1.00 76.06 176 CYS A C 1
ATOM 1398 O O . CYS A 1 176 ? 23.236 -12.547 -22.504 1.00 76.06 176 CYS A O 1
ATOM 1400 N N . HIS A 1 177 ? 22.314 -14.127 -21.196 1.00 77.75 177 HIS A N 1
ATOM 1401 C CA . HIS A 1 177 ? 23.323 -15.150 -21.459 1.00 77.75 177 HIS A CA 1
ATOM 1402 C C . HIS A 1 177 ? 22.681 -16.266 -22.277 1.00 77.75 177 HIS A C 1
ATOM 1404 O O . HIS A 1 177 ? 21.588 -16.727 -21.952 1.00 77.75 177 HIS A O 1
ATOM 1410 N N . THR A 1 178 ? 23.356 -16.699 -23.339 1.00 79.69 178 THR A N 1
ATOM 1411 C CA . THR A 1 178 ? 22.914 -17.871 -24.101 1.00 79.69 178 THR A CA 1
ATOM 1412 C C . THR A 1 178 ? 23.321 -19.117 -23.328 1.00 79.69 178 THR A C 1
ATOM 1414 O O . THR A 1 178 ? 24.505 -19.317 -23.066 1.00 79.69 178 THR A O 1
ATOM 1417 N N . ILE A 1 179 ? 22.346 -19.945 -22.957 1.00 76.94 179 ILE A N 1
ATOM 1418 C CA . ILE A 1 179 ? 22.584 -21.233 -22.303 1.00 76.94 179 ILE A CA 1
ATOM 1419 C C . ILE A 1 179 ? 22.235 -22.326 -23.309 1.00 76.94 179 ILE A C 1
ATOM 1421 O O . ILE A 1 179 ? 21.110 -22.384 -23.802 1.00 76.94 179 ILE A O 1
ATOM 1425 N N . ILE A 1 180 ? 23.202 -23.190 -23.620 1.00 81.38 180 ILE A N 1
ATOM 1426 C CA . ILE A 1 180 ? 22.978 -24.380 -24.445 1.00 81.38 180 ILE A CA 1
ATOM 1427 C C . ILE A 1 180 ? 22.628 -25.523 -23.496 1.00 81.38 180 ILE A C 1
ATOM 1429 O O . ILE A 1 180 ? 23.470 -25.980 -22.726 1.00 81.38 180 ILE A O 1
ATOM 1433 N N . LEU A 1 181 ? 21.374 -25.968 -23.534 1.00 74.81 181 LEU A N 1
ATOM 1434 C CA . LEU A 1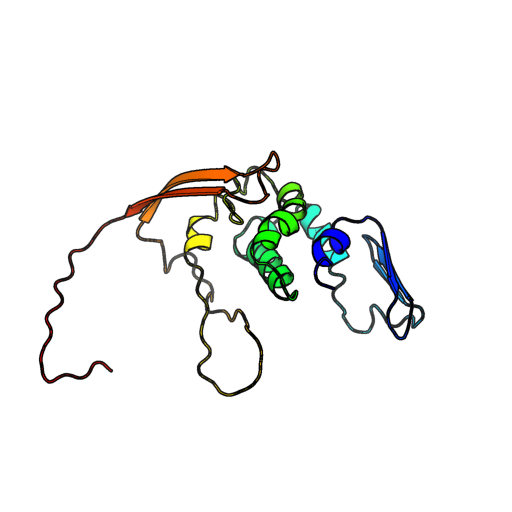 181 ? 20.916 -27.122 -22.766 1.00 74.81 181 LEU A CA 1
ATOM 1435 C C . LEU A 1 181 ? 21.128 -28.388 -23.600 1.00 74.81 181 LEU A C 1
ATOM 1437 O O . LEU A 1 181 ? 20.432 -28.607 -24.590 1.00 74.81 181 LEU A O 1
ATOM 1441 N N . SER A 1 182 ? 22.078 -29.231 -23.203 1.00 78.38 182 SER A N 1
ATOM 1442 C CA . SER A 1 182 ? 22.269 -30.559 -23.786 1.00 78.38 182 SER A CA 1
ATOM 1443 C C . SER A 1 182 ? 21.648 -31.627 -22.887 1.00 78.38 182 SER A C 1
ATOM 1445 O O . SER A 1 182 ? 22.048 -31.817 -21.738 1.00 78.38 182 SER A O 1
ATOM 1447 N N . HIS A 1 183 ? 20.655 -32.348 -23.410 1.00 70.69 183 HIS A N 1
ATOM 1448 C CA . HIS A 1 183 ? 20.098 -33.517 -22.736 1.00 70.69 183 HIS A CA 1
ATOM 1449 C C . HIS A 1 183 ? 21.074 -34.692 -22.865 1.00 70.69 183 HIS A C 1
ATOM 1451 O O . HIS A 1 183 ? 21.306 -35.197 -23.963 1.00 70.69 183 HIS A O 1
ATOM 1457 N N . HIS A 1 184 ? 21.632 -35.142 -21.740 1.00 71.75 184 HIS A N 1
ATOM 1458 C CA . HIS A 1 184 ? 22.431 -36.363 -21.679 1.00 71.75 184 HIS A CA 1
ATOM 1459 C C . HIS A 1 184 ? 21.538 -37.532 -21.236 1.00 71.75 184 HIS A C 1
ATOM 1461 O O . HIS A 1 184 ? 21.221 -37.624 -20.045 1.00 71.75 184 HIS A O 1
ATOM 1467 N N . PRO A 1 185 ? 21.118 -38.430 -22.148 1.00 60.72 185 PRO A N 1
ATOM 1468 C CA . PRO A 1 185 ? 20.342 -39.602 -21.762 1.00 60.72 185 PRO A CA 1
ATOM 1469 C C . PRO A 1 185 ? 21.178 -40.468 -20.806 1.00 60.72 185 PRO A C 1
ATOM 1471 O O . PRO A 1 185 ? 22.254 -40.934 -21.167 1.00 60.72 185 PRO A O 1
ATOM 1474 N N . GLY A 1 186 ? 20.705 -40.638 -19.566 1.00 68.12 186 GLY A N 1
ATOM 1475 C CA . GLY A 1 186 ? 21.331 -41.504 -18.554 1.00 68.12 186 GLY A CA 1
ATOM 1476 C C . GLY A 1 186 ? 21.689 -40.838 -17.220 1.00 68.12 186 GLY A C 1
ATOM 1477 O O . GLY A 1 186 ? 21.936 -41.550 -16.251 1.00 68.12 186 GLY A O 1
ATOM 1478 N N . LYS A 1 187 ? 21.663 -39.503 -17.112 1.00 55.56 187 LYS A N 1
ATOM 1479 C CA . LYS A 1 187 ? 21.792 -38.808 -15.818 1.00 55.56 187 LYS A CA 1
ATOM 1480 C C . LYS A 1 187 ? 20.432 -38.262 -15.384 1.00 55.56 187 LYS A C 1
ATOM 1482 O O . LYS A 1 187 ? 19.924 -37.324 -15.991 1.00 55.56 187 LYS A O 1
ATOM 1487 N N . ARG A 1 188 ? 19.829 -38.855 -14.346 1.00 46.03 188 ARG A N 1
ATOM 1488 C CA . ARG A 1 188 ? 18.700 -38.224 -13.641 1.00 46.03 188 ARG A CA 1
ATOM 1489 C C . ARG A 1 188 ? 19.219 -36.965 -12.947 1.00 46.03 188 ARG A C 1
ATOM 1491 O O . ARG A 1 188 ? 20.261 -37.018 -12.296 1.00 46.03 188 ARG A O 1
ATOM 1498 N N . TRP A 1 189 ? 18.507 -35.856 -13.123 1.00 49.22 189 TRP A N 1
ATOM 1499 C CA . TRP A 1 189 ? 18.727 -34.643 -12.339 1.00 49.22 189 TRP A CA 1
ATOM 1500 C C . TRP A 1 189 ? 18.481 -34.961 -10.851 1.00 49.22 189 TRP A C 1
ATOM 1502 O O . TRP A 1 189 ? 17.578 -35.760 -10.579 1.00 49.22 189 TRP A O 1
ATOM 1512 N N . PRO A 1 190 ? 19.306 -34.436 -9.928 1.00 48.19 190 PRO A N 1
ATOM 1513 C CA . PRO A 1 190 ? 19.107 -34.614 -8.491 1.00 48.19 190 PRO A CA 1
ATOM 1514 C C . PRO A 1 190 ? 17.790 -34.000 -8.006 1.00 48.19 190 PRO A C 1
ATOM 1516 O O . PRO A 1 190 ? 17.333 -33.011 -8.626 1.00 48.19 190 PRO A O 1
#

Foldseek 3Di:
DQLPDLCPQPDQKDWDDDPPWIKIAGQCDIAIPVRCGVVVPPPSVNVVLSVLLVPDPQCLDPNNLVVVLQVSVVGPHPDPQCSLVSCLNSCVSNDDVSQDADDQSGGPVCVVVVVPDDQDPPPDDDDDDRDRDDDCPDDPPPCPDQKDWPDKDWAAPDPRSSHGTPDIDTDIGGDDDDDDDDDDPPDDDD

pLDDT: mean 72.91, std 16.76, range [35.19, 93.38]

Secondary structure (DSSP, 8-state):
---HHHHHHHSSEEEEE-SS-EEEEETTEEEETTS-TTTT----HHHHHHHHHTT-GGGGSHHHHHHHHHHHHTS--S-GGGHHHHHHHHHHHH--TTT--EETTEEGGGHHHHHT-------S-------------S-TTTT--SEEEEEEEEEESSS-TTS-EEEEEEEEEE----------TT----

Sequence (190 aa):
MTNSMRERILATRISHFTKNEIVFECKTGCKCECTSIGLRGDPLIKAYYQELFAGKYYIKSWAGWRTVVTDYSKNRLTDSRDVLPALSGISSRLQCPELGAFYAGLWEKELIHGLFWYTTMSTAISTSDLQWTDSYKGSSDLLKPNFELVNATCWVKGSNPYGEVSKGIVELKARCHTIILSHHPGKRWP

Radius of gyration: 21.01 Å; Cα contacts (8 Å, |Δi|>4): 202; chains: 1; bounding box: 45×53×55 Å